Protein AF-A0A957FUR3-F1 (afdb_monomer)

Secondary structure (DSSP, 8-state):
--HHHHHHHHHHHHHHHHHHHHHHHHHHHHHHHHHHHHHHHHHHHHHHHHHHHHHHHHHS--HHHHS-TT-HHHHHHHHHHHHHHHHHHHHHHHHHHHHHHHHHHHHHHHHHHHHHHHHHHHHHHHHHHHHHHHHHHHHHHHHHHHHHHHHHHHHHHHHHHHHHHHHHHHHHHHHHHHHHHHHHHHHTTT----TTSSSHHHHHHHHHHHHHHHHHHHHHHHHHHHHHHHS-----TTSS--

Sequence (242 aa):
MSRLEFEAINLGLIQAQKEVRERDRLLDIMAGLDRRLGQLEARLVDEKARAKKAVREYRDPPLYSILSLGDSGGAAGRRDRALAARLAVEGTEAEIAGVRGQIAELESQLIDFANSDERVRELASAQLALIQAAGLEYGDELARLSAELSVAEAAVSEYGEALTWQGRALSQLHRLDEMVQALATICGPTLDLRPDDFRLRELDETLAATYDWMHQTHLTLRRCEREMADTPQQLPAGFADR

Solvent-accessible surface area (backbone atoms only — not comparable to full-atom values): 13388 Å² total; per-residue (Å²): 135,57,74,66,58,56,50,49,48,52,53,51,45,56,51,37,52,51,51,52,56,50,52,53,51,52,51,54,51,43,59,50,49,53,54,50,45,55,52,45,53,55,48,40,54,54,34,48,52,50,21,54,47,32,45,44,49,52,74,60,59,57,72,79,67,65,71,52,83,78,51,73,63,61,60,50,56,31,49,51,49,25,50,53,30,45,53,49,34,55,49,46,53,52,52,47,53,51,53,52,52,54,45,54,53,50,53,58,56,50,60,66,49,62,63,42,58,56,52,40,51,54,46,52,51,54,50,51,52,50,53,52,53,52,51,49,54,54,47,53,52,49,54,48,52,54,51,54,48,54,53,51,53,52,52,53,50,54,52,51,54,53,51,55,51,50,54,50,51,53,54,52,51,52,52,50,50,53,49,50,53,51,48,47,68,75,41,64,92,75,65,89,75,62,97,79,72,87,58,58,64,65,48,48,53,51,49,48,52,50,49,55,48,51,51,51,52,51,52,51,50,57,46,52,53,47,55,60,68,68,47,76,83,72,68,70,89,81,72,84,84,125

Structure (mmCIF, N/CA/C/O backbone):
data_AF-A0A957FUR3-F1
#
_entry.id   AF-A0A957FUR3-F1
#
loop_
_atom_site.group_PDB
_atom_site.id
_atom_site.type_symbol
_atom_site.label_atom_id
_atom_site.label_alt_id
_atom_site.label_comp_id
_atom_site.label_asym_id
_atom_site.label_entity_id
_atom_site.label_seq_id
_atom_site.pdbx_PDB_ins_code
_atom_site.Cartn_x
_atom_site.Cartn_y
_atom_site.Cartn_z
_atom_site.occupancy
_atom_site.B_iso_or_equiv
_atom_site.auth_seq_id
_atom_site.auth_comp_id
_atom_site.auth_asym_id
_atom_site.auth_atom_id
_atom_site.pdbx_PDB_model_num
ATOM 1 N N . MET A 1 1 ? -13.366 12.721 21.496 1.00 57.97 1 MET A N 1
ATOM 2 C CA . MET A 1 1 ? -13.281 13.033 20.054 1.00 57.97 1 MET A CA 1
ATOM 3 C C . MET A 1 1 ? -14.675 13.022 19.459 1.00 57.97 1 MET A C 1
ATOM 5 O O . MET A 1 1 ? -15.508 12.241 19.901 1.00 57.97 1 MET A O 1
ATOM 9 N N . SER A 1 2 ? -14.936 13.897 18.496 1.00 73.62 2 SER A N 1
ATOM 10 C CA . SER A 1 2 ? -16.205 13.986 17.776 1.00 73.62 2 SER A CA 1
ATOM 11 C C . SER A 1 2 ? -16.273 12.962 16.637 1.00 73.62 2 SER A C 1
ATOM 13 O O . SER A 1 2 ? -15.254 12.570 16.071 1.00 73.62 2 SER A O 1
ATOM 15 N N . ARG A 1 3 ? -17.488 12.559 16.243 1.00 76.25 3 ARG A N 1
ATOM 16 C CA . ARG A 1 3 ? -17.737 11.693 15.071 1.00 76.25 3 ARG A CA 1
ATOM 17 C C . ARG A 1 3 ? -17.039 12.198 13.795 1.00 76.25 3 ARG A C 1
ATOM 19 O O . ARG A 1 3 ? -16.578 11.397 12.989 1.00 76.25 3 ARG A O 1
ATOM 26 N N . LEU A 1 4 ? -16.905 13.518 13.662 1.00 76.94 4 LEU A N 1
ATOM 27 C CA . LEU A 1 4 ? -16.236 14.181 12.542 1.00 76.94 4 LEU A CA 1
ATOM 28 C C . LEU A 1 4 ? -14.728 13.889 12.488 1.00 76.94 4 LEU A C 1
ATOM 30 O O . LEU A 1 4 ? -14.177 13.733 11.403 1.00 76.94 4 LEU A O 1
ATOM 34 N N . GLU A 1 5 ? -14.059 13.766 13.637 1.00 73.06 5 GLU A N 1
ATOM 35 C CA . GLU A 1 5 ? -12.624 13.444 13.695 1.00 73.06 5 GLU A CA 1
ATOM 36 C C . GLU A 1 5 ? -12.364 11.998 13.244 1.00 73.06 5 GLU A C 1
ATOM 38 O O . GLU A 1 5 ? -11.422 11.735 12.496 1.00 73.06 5 GLU A O 1
ATOM 43 N N . PHE A 1 6 ? -13.246 11.064 13.612 1.00 73.88 6 PHE A N 1
ATOM 44 C CA . PHE A 1 6 ? -13.167 9.666 13.176 1.00 73.88 6 PHE A CA 1
ATOM 45 C C . PHE A 1 6 ? -13.416 9.505 11.667 1.00 73.88 6 PHE A C 1
ATOM 47 O O . PHE A 1 6 ? -12.713 8.754 10.984 1.00 73.88 6 PHE A O 1
ATOM 54 N N . GLU A 1 7 ? -14.404 10.221 11.127 1.00 78.94 7 GLU A N 1
ATOM 55 C CA . GLU A 1 7 ? -14.690 10.241 9.688 1.00 78.94 7 GLU A CA 1
ATOM 56 C C . GLU A 1 7 ? -13.525 10.858 8.894 1.00 78.94 7 GLU A C 1
ATOM 58 O O . GLU A 1 7 ? -13.134 10.312 7.860 1.00 78.94 7 GLU A O 1
ATOM 63 N N . ALA A 1 8 ? -12.896 11.920 9.410 1.00 78.38 8 ALA A N 1
ATOM 64 C CA . ALA A 1 8 ? -11.720 12.533 8.794 1.00 78.38 8 ALA A CA 1
ATOM 65 C C . ALA A 1 8 ? -10.513 11.579 8.736 1.00 78.38 8 ALA A C 1
ATOM 67 O O . ALA A 1 8 ? -9.867 11.473 7.691 1.00 78.38 8 ALA A O 1
ATOM 68 N N . ILE A 1 9 ? -10.235 10.836 9.816 1.00 77.00 9 ILE A N 1
ATOM 69 C CA . ILE A 1 9 ? -9.144 9.845 9.849 1.00 77.00 9 ILE A CA 1
ATOM 70 C C . ILE A 1 9 ? -9.411 8.705 8.857 1.00 77.00 9 ILE A C 1
ATOM 72 O O . ILE A 1 9 ? -8.514 8.324 8.106 1.00 77.00 9 ILE A O 1
ATOM 76 N N . ASN A 1 10 ? -10.648 8.198 8.789 1.00 75.75 10 ASN A N 1
ATOM 77 C CA . ASN A 1 10 ? -11.032 7.163 7.822 1.00 75.75 10 ASN A CA 1
ATOM 78 C C . ASN A 1 10 ? -10.848 7.617 6.371 1.00 75.75 10 ASN A C 1
ATOM 80 O O . ASN A 1 10 ? -10.280 6.888 5.557 1.00 75.75 10 ASN A O 1
ATOM 84 N N . LEU A 1 11 ? -11.317 8.822 6.043 1.00 82.62 11 LEU A N 1
ATOM 85 C CA . LEU A 1 11 ? -11.150 9.392 4.707 1.00 82.62 11 LEU A CA 1
ATOM 86 C C . LEU A 1 11 ? -9.669 9.583 4.364 1.00 82.62 11 LEU A C 1
ATOM 88 O O . LEU A 1 11 ? -9.253 9.244 3.255 1.00 82.62 11 LEU A O 1
ATOM 92 N N . GLY A 1 12 ? -8.867 10.049 5.327 1.00 77.81 12 GLY A N 1
ATOM 93 C CA . GLY A 1 12 ? -7.416 10.147 5.193 1.00 77.81 12 GLY A CA 1
ATOM 94 C C . GLY A 1 12 ? -6.765 8.797 4.887 1.00 77.81 12 GLY A C 1
ATOM 95 O O . GLY A 1 12 ? -5.958 8.704 3.965 1.00 77.81 12 GLY A O 1
ATOM 96 N N . LEU A 1 13 ? -7.158 7.737 5.600 1.00 76.38 13 LEU A N 1
ATOM 97 C CA . LEU A 1 13 ? -6.616 6.390 5.409 1.00 76.38 13 LEU A CA 1
ATOM 98 C C . LEU A 1 13 ? -6.968 5.821 4.026 1.00 76.38 13 LEU A C 1
ATOM 100 O O . LEU A 1 13 ? -6.112 5.252 3.350 1.00 76.38 13 LEU A O 1
ATOM 104 N N . ILE A 1 14 ? -8.212 6.009 3.573 1.00 77.56 14 ILE A N 1
ATOM 105 C CA . ILE A 1 14 ? -8.663 5.577 2.240 1.00 77.56 14 ILE A CA 1
ATOM 106 C C . ILE A 1 14 ? -7.872 6.293 1.143 1.00 77.56 14 ILE A C 1
ATOM 108 O O . ILE A 1 14 ? -7.472 5.669 0.158 1.00 77.56 14 ILE A O 1
ATOM 112 N N . GLN A 1 15 ? -7.656 7.600 1.294 1.00 79.12 15 GLN A N 1
ATOM 113 C CA . GLN A 1 15 ? -6.898 8.385 0.327 1.00 79.12 15 GLN A CA 1
ATOM 114 C C . GLN A 1 15 ? -5.434 7.937 0.279 1.00 79.12 15 GLN A C 1
ATOM 116 O O . GLN A 1 15 ? -4.910 7.661 -0.799 1.00 79.12 15 GLN A O 1
ATOM 121 N N . ALA A 1 16 ? -4.813 7.757 1.440 1.00 74.12 16 ALA A N 1
ATOM 122 C CA . ALA A 1 16 ? -3.430 7.320 1.536 1.00 74.12 16 ALA A CA 1
ATOM 123 C C . ALA A 1 16 ? -3.233 5.885 0.991 1.00 74.12 16 ALA A C 1
ATOM 125 O O . ALA A 1 16 ? -2.252 5.598 0.312 1.00 74.12 16 ALA A O 1
ATOM 126 N N . GLN A 1 17 ? -4.215 4.989 1.159 1.00 75.25 17 GLN A N 1
ATOM 127 C CA . GLN A 1 17 ? -4.202 3.665 0.519 1.00 75.25 17 GLN A CA 1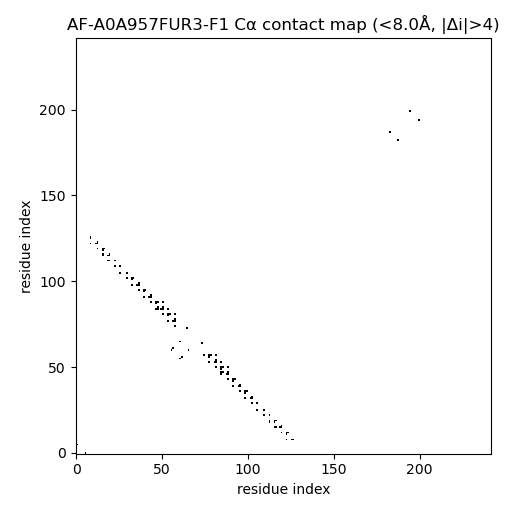
ATOM 128 C C . GLN A 1 17 ? -4.268 3.724 -1.012 1.00 75.25 17 GLN A C 1
ATOM 130 O O . GLN A 1 17 ? -3.677 2.878 -1.686 1.00 75.25 17 GLN A O 1
ATOM 135 N N . LYS A 1 18 ? -5.004 4.685 -1.586 1.00 82.38 18 LYS A N 1
ATOM 136 C CA . LYS A 1 18 ? -5.019 4.882 -3.044 1.00 82.38 18 LYS A CA 1
ATOM 137 C C . LYS A 1 18 ? -3.654 5.347 -3.543 1.00 82.38 18 LYS A C 1
ATOM 139 O O . LYS A 1 18 ? -3.203 4.840 -4.563 1.00 82.38 18 LYS A O 1
ATOM 144 N N . GLU A 1 19 ? -3.010 6.252 -2.811 1.00 80.31 19 GLU A N 1
ATOM 145 C CA . GLU A 1 19 ? -1.666 6.753 -3.123 1.00 80.31 19 GLU A CA 1
ATOM 146 C C . GLU A 1 19 ? -0.629 5.617 -3.118 1.00 80.31 19 GLU A C 1
ATOM 148 O O . GLU A 1 19 ? 0.111 5.475 -4.087 1.00 80.31 19 GLU A O 1
ATOM 153 N N . VAL A 1 20 ? -0.655 4.723 -2.120 1.00 78.56 20 VAL A N 1
ATOM 154 C CA . VAL A 1 20 ? 0.225 3.535 -2.081 1.00 78.56 20 VAL A CA 1
ATOM 155 C C . VAL A 1 20 ? 0.006 2.616 -3.288 1.00 78.56 20 VAL A C 1
ATOM 157 O O . VAL A 1 20 ? 0.965 2.184 -3.922 1.00 78.56 20 VAL A O 1
ATOM 160 N N . ARG A 1 21 ? -1.252 2.342 -3.659 1.00 82.69 21 ARG A N 1
ATOM 161 C CA . ARG A 1 21 ? -1.554 1.505 -4.837 1.00 82.69 21 ARG A CA 1
ATOM 162 C C . ARG A 1 21 ? -1.057 2.127 -6.135 1.00 82.69 21 ARG A C 1
ATOM 164 O O . ARG A 1 21 ? -0.668 1.397 -7.042 1.00 82.69 21 ARG A O 1
ATOM 171 N N . GLU A 1 22 ? -1.123 3.448 -6.245 1.00 86.12 22 GLU A N 1
ATOM 172 C CA . GLU A 1 22 ? -0.618 4.147 -7.420 1.00 86.12 22 GLU A CA 1
ATOM 173 C C . GLU A 1 22 ? 0.911 4.119 -7.461 1.00 86.12 22 GLU A C 1
ATOM 175 O O . GLU A 1 22 ? 1.479 3.800 -8.501 1.00 86.12 22 GLU A O 1
ATOM 180 N N . ARG A 1 23 ? 1.578 4.311 -6.318 1.00 83.50 23 ARG A N 1
ATOM 181 C CA . ARG A 1 23 ? 3.030 4.136 -6.196 1.00 83.50 23 ARG A CA 1
ATOM 182 C C . ARG A 1 23 ? 3.484 2.759 -6.676 1.00 83.50 23 ARG A C 1
ATOM 184 O O . ARG A 1 23 ? 4.416 2.664 -7.471 1.00 83.50 23 ARG A O 1
ATOM 191 N N . ASP A 1 24 ? 2.823 1.698 -6.221 1.00 83.00 24 ASP A N 1
ATOM 192 C CA . ASP A 1 24 ? 3.183 0.328 -6.598 1.00 83.00 24 ASP A CA 1
ATOM 193 C C . ASP A 1 24 ? 3.007 0.090 -8.108 1.00 83.00 24 ASP A C 1
ATOM 195 O O . ASP A 1 24 ? 3.860 -0.527 -8.744 1.00 83.00 24 ASP A O 1
ATOM 199 N N . ARG A 1 25 ? 1.967 0.669 -8.725 1.00 89.88 25 ARG A N 1
ATOM 200 C CA . ARG A 1 25 ? 1.802 0.643 -10.190 1.00 89.88 25 ARG A CA 1
ATOM 201 C C . ARG A 1 25 ? 2.933 1.363 -10.919 1.00 89.88 25 ARG A C 1
ATOM 203 O O . ARG A 1 25 ? 3.399 0.869 -11.944 1.00 89.88 25 ARG A O 1
ATOM 210 N N . LEU A 1 26 ? 3.368 2.522 -10.424 1.00 87.25 26 LEU A N 1
ATOM 211 C CA . LEU A 1 26 ? 4.475 3.273 -11.024 1.00 87.25 26 LEU A CA 1
ATOM 212 C C . LEU A 1 26 ? 5.797 2.498 -10.915 1.00 87.25 26 LEU A C 1
ATOM 214 O O . LEU A 1 26 ? 6.550 2.446 -11.888 1.00 87.25 26 LEU A O 1
ATOM 218 N N . LEU A 1 27 ? 6.041 1.825 -9.785 1.00 85.12 27 LEU A N 1
ATOM 219 C CA . LEU A 1 27 ? 7.192 0.932 -9.601 1.00 85.12 27 LEU A CA 1
ATOM 220 C C . LEU A 1 27 ? 7.177 -0.245 -10.590 1.00 85.12 27 LEU A C 1
ATOM 222 O O . LEU A 1 27 ? 8.212 -0.566 -11.176 1.00 85.12 27 LEU A O 1
ATOM 226 N N . ASP A 1 28 ? 6.013 -0.850 -10.838 1.00 89.75 28 ASP A N 1
ATOM 227 C CA . ASP A 1 28 ? 5.868 -1.916 -11.837 1.00 89.75 28 ASP A CA 1
ATOM 228 C C . ASP A 1 28 ? 6.177 -1.421 -13.260 1.00 89.75 28 ASP A C 1
ATOM 230 O O . ASP A 1 28 ? 6.846 -2.113 -14.041 1.00 89.75 28 ASP A O 1
ATOM 234 N N . ILE A 1 29 ? 5.719 -0.211 -13.603 1.00 91.44 29 ILE A N 1
ATOM 235 C CA . ILE A 1 29 ? 6.020 0.430 -14.890 1.00 91.44 29 ILE A CA 1
ATOM 236 C C . ILE A 1 29 ? 7.525 0.688 -15.009 1.00 91.44 29 ILE A C 1
ATOM 238 O O . ILE A 1 29 ? 8.111 0.328 -16.033 1.00 91.44 29 ILE A O 1
ATOM 242 N N . MET A 1 30 ? 8.165 1.239 -13.972 1.00 90.50 30 MET A N 1
ATOM 243 C CA . MET A 1 30 ? 9.617 1.450 -13.941 1.00 90.50 30 MET A CA 1
ATOM 244 C C . MET A 1 30 ? 10.387 0.148 -14.146 1.00 90.50 30 MET A C 1
ATOM 246 O O . MET A 1 30 ? 11.224 0.072 -15.040 1.00 90.50 30 MET A O 1
ATOM 250 N N . ALA A 1 31 ? 10.032 -0.921 -13.431 1.00 85.94 31 ALA A N 1
ATOM 251 C CA . ALA A 1 31 ? 10.659 -2.230 -13.611 1.00 85.94 31 ALA A CA 1
ATOM 252 C C . ALA A 1 31 ? 10.455 -2.798 -15.033 1.00 85.94 31 ALA A C 1
ATOM 254 O O . ALA A 1 31 ? 11.256 -3.595 -15.538 1.00 85.94 31 ALA A O 1
ATOM 255 N N . GLY A 1 32 ? 9.358 -2.434 -15.702 1.00 93.56 32 GLY A N 1
ATOM 256 C CA . GLY A 1 32 ? 9.140 -2.706 -17.123 1.00 93.56 32 GLY A CA 1
ATOM 257 C C . GLY A 1 32 ? 10.078 -1.907 -18.032 1.00 93.56 32 GLY A C 1
ATOM 258 O O . GLY A 1 32 ? 10.668 -2.475 -18.957 1.00 93.56 32 GLY A O 1
ATOM 259 N N . LEU A 1 33 ? 10.244 -0.612 -17.758 1.00 92.06 33 LEU A N 1
ATOM 260 C CA . LEU A 1 33 ? 11.139 0.275 -18.500 1.00 92.06 33 LEU A CA 1
ATOM 261 C C . LEU A 1 33 ? 12.609 -0.103 -18.322 1.00 92.06 33 LEU A C 1
ATOM 263 O O . LEU A 1 33 ? 13.316 -0.140 -19.322 1.00 92.06 33 LEU A O 1
ATOM 267 N N . ASP A 1 34 ? 13.049 -0.494 -17.127 1.00 89.50 34 ASP A N 1
ATOM 268 C CA . ASP A 1 34 ? 14.417 -0.970 -16.877 1.00 89.50 34 ASP A CA 1
ATOM 269 C C . ASP A 1 34 ? 14.735 -2.235 -17.676 1.00 89.50 34 ASP A C 1
ATOM 271 O O . ASP A 1 34 ? 15.789 -2.358 -18.305 1.00 89.50 34 ASP A O 1
ATOM 275 N N . ARG A 1 35 ? 13.785 -3.178 -17.735 1.00 93.25 35 ARG A N 1
ATOM 276 C CA . ARG A 1 35 ? 13.920 -4.370 -18.585 1.00 93.25 35 ARG A CA 1
ATOM 277 C C . ARG A 1 35 ? 14.020 -3.996 -20.059 1.00 93.25 35 ARG A C 1
ATOM 279 O O . ARG A 1 35 ? 14.845 -4.562 -20.777 1.00 93.25 35 ARG A O 1
ATOM 286 N N . ARG A 1 36 ? 13.197 -3.049 -20.519 1.00 93.75 36 ARG A N 1
ATOM 287 C CA . ARG A 1 36 ? 13.250 -2.547 -21.897 1.00 93.75 36 ARG A CA 1
ATOM 288 C C . ARG A 1 36 ? 14.571 -1.829 -22.177 1.00 93.75 36 ARG A C 1
ATOM 290 O O . ARG A 1 36 ? 15.150 -2.050 -23.236 1.00 93.75 36 ARG A O 1
ATOM 297 N N . LEU A 1 37 ? 15.064 -1.027 -21.238 1.00 93.81 37 LEU A N 1
ATOM 298 C CA . LEU A 1 37 ? 16.348 -0.340 -21.320 1.00 93.81 37 LEU A CA 1
ATOM 299 C C . LEU A 1 37 ? 17.479 -1.357 -21.492 1.00 93.81 37 LEU A C 1
ATOM 301 O O . LEU A 1 37 ? 18.232 -1.258 -22.454 1.00 93.81 37 LEU A O 1
ATOM 305 N N . GLY A 1 38 ? 17.528 -2.394 -20.651 1.00 92.00 38 GLY A N 1
ATOM 306 C CA . GLY A 1 38 ? 18.529 -3.458 -20.766 1.00 92.00 38 GLY A CA 1
ATOM 307 C C . GLY A 1 38 ? 18.472 -4.201 -22.108 1.00 92.00 38 GLY A C 1
ATOM 308 O O . GLY A 1 38 ? 19.508 -4.513 -22.697 1.00 92.00 38 GLY A O 1
ATOM 309 N N . GLN A 1 39 ? 17.272 -4.438 -22.651 1.00 95.12 39 GLN A N 1
ATOM 310 C CA . GLN A 1 39 ? 17.110 -5.020 -23.991 1.00 95.12 39 GLN A CA 1
ATOM 311 C C . GLN A 1 39 ? 17.621 -4.092 -25.100 1.00 95.12 39 GLN A C 1
ATOM 313 O O . GLN A 1 39 ? 18.254 -4.561 -26.048 1.00 95.12 39 GLN A O 1
ATOM 318 N N . LEU A 1 40 ? 17.345 -2.790 -25.003 1.00 93.62 40 LEU A N 1
ATOM 319 C CA . LEU A 1 40 ? 17.816 -1.798 -25.967 1.00 93.62 40 LEU A CA 1
ATOM 320 C C . LEU A 1 40 ? 19.333 -1.620 -25.897 1.00 93.62 40 LEU A C 1
ATOM 322 O O . LEU A 1 40 ? 19.977 -1.547 -26.937 1.00 93.62 40 LEU A O 1
ATOM 326 N N . GLU A 1 41 ? 19.923 -1.624 -24.704 1.00 93.12 41 GLU A N 1
ATOM 327 C CA . GLU A 1 41 ? 21.374 -1.554 -24.525 1.00 93.12 41 GLU A CA 1
ATOM 328 C C . GLU A 1 41 ? 22.074 -2.786 -25.116 1.00 93.12 41 GLU A C 1
ATOM 330 O O . GLU A 1 41 ? 23.077 -2.645 -25.819 1.00 93.12 41 GLU A O 1
ATOM 335 N N . ALA A 1 42 ? 21.511 -3.985 -24.935 1.00 93.62 42 ALA A N 1
ATOM 336 C CA . ALA A 1 42 ? 22.010 -5.194 -25.591 1.00 93.62 42 ALA A CA 1
ATOM 337 C C . ALA A 1 42 ? 21.909 -5.101 -27.126 1.00 93.62 42 ALA A C 1
ATOM 339 O O . ALA A 1 42 ? 22.873 -5.396 -27.836 1.00 93.62 42 ALA A O 1
ATOM 340 N N . ARG A 1 43 ? 20.770 -4.623 -27.650 1.00 93.75 43 ARG A N 1
ATOM 341 C CA . ARG A 1 43 ? 20.588 -4.378 -29.092 1.00 93.75 43 ARG A CA 1
ATOM 342 C C . ARG A 1 43 ? 21.587 -3.361 -29.633 1.00 93.75 43 ARG A C 1
ATOM 344 O O . ARG A 1 43 ? 22.159 -3.590 -30.695 1.00 93.75 43 ARG A O 1
ATOM 351 N N . LEU A 1 44 ? 21.841 -2.282 -28.899 1.00 94.12 44 LEU A N 1
ATOM 352 C CA . LEU A 1 44 ? 22.797 -1.249 -29.283 1.00 94.12 44 LEU A CA 1
ATOM 353 C C . LEU A 1 44 ? 24.214 -1.821 -29.420 1.00 94.12 44 LEU A C 1
ATOM 355 O O . LEU A 1 44 ? 24.945 -1.451 -30.340 1.00 94.12 44 LEU A O 1
ATOM 359 N N . VAL A 1 45 ? 24.616 -2.736 -28.533 1.00 94.75 45 VAL A N 1
ATOM 360 C CA . VAL A 1 45 ? 25.912 -3.429 -28.631 1.00 94.75 45 VAL A CA 1
ATOM 361 C C . VAL A 1 45 ? 25.999 -4.243 -29.925 1.00 94.75 45 VAL A C 1
ATOM 363 O O . VAL A 1 45 ? 26.987 -4.124 -30.660 1.00 94.75 45 VAL A O 1
ATOM 366 N N . ASP A 1 46 ? 24.957 -5.011 -30.245 1.00 93.12 46 ASP A N 1
ATOM 367 C CA . ASP A 1 46 ? 24.890 -5.801 -31.478 1.00 93.12 46 ASP A CA 1
ATOM 368 C C . ASP A 1 46 ? 24.894 -4.918 -32.733 1.00 93.12 46 ASP A C 1
ATOM 370 O O . ASP A 1 46 ? 25.601 -5.198 -33.706 1.00 93.12 46 ASP A O 1
ATOM 374 N N . GLU A 1 47 ? 24.138 -3.822 -32.723 1.00 90.44 47 GLU A N 1
ATOM 375 C CA . GLU A 1 47 ? 24.085 -2.864 -33.825 1.00 90.44 47 GLU A CA 1
ATOM 376 C C . GLU A 1 47 ? 25.415 -2.141 -34.019 1.00 90.44 47 GLU A C 1
ATOM 378 O O . GLU A 1 47 ? 25.889 -2.040 -35.151 1.00 90.44 47 GLU A O 1
ATOM 383 N N . LYS A 1 48 ? 26.096 -1.742 -32.938 1.00 90.81 48 LYS A N 1
ATOM 384 C CA . LYS A 1 48 ? 27.457 -1.188 -33.002 1.00 90.81 48 LYS A CA 1
ATOM 385 C C . LYS A 1 48 ? 28.445 -2.195 -33.583 1.00 90.81 48 LYS A C 1
ATOM 387 O O . LYS A 1 48 ? 29.298 -1.818 -34.392 1.00 90.81 48 LYS A O 1
ATOM 392 N N . ALA A 1 49 ? 28.326 -3.478 -33.237 1.00 91.50 49 ALA A N 1
ATOM 393 C CA . ALA A 1 49 ? 29.152 -4.533 -33.819 1.00 91.50 49 ALA A CA 1
ATOM 394 C C . ALA A 1 49 ? 28.885 -4.706 -35.327 1.00 91.50 49 ALA A C 1
ATOM 396 O O . ALA A 1 49 ? 29.833 -4.770 -36.120 1.00 91.50 49 ALA A O 1
ATOM 397 N N . ARG A 1 50 ? 27.610 -4.710 -35.745 1.00 87.69 50 ARG A N 1
ATOM 398 C CA . ARG A 1 50 ? 27.200 -4.772 -37.162 1.00 87.69 50 ARG A CA 1
ATOM 399 C C . ARG A 1 50 ? 27.660 -3.546 -37.943 1.00 87.69 50 ARG A C 1
ATOM 401 O O . ARG A 1 50 ? 28.233 -3.703 -39.019 1.00 87.69 50 ARG A O 1
ATOM 408 N N . ALA A 1 51 ? 27.492 -2.347 -37.392 1.00 87.25 51 ALA A N 1
ATOM 409 C CA . ALA A 1 51 ? 27.946 -1.099 -37.991 1.00 87.25 51 ALA A CA 1
ATOM 410 C C . ALA A 1 51 ? 29.469 -1.082 -38.149 1.00 87.25 51 ALA A C 1
ATOM 412 O O . ALA A 1 51 ? 29.978 -0.774 -39.225 1.00 87.25 51 ALA A O 1
ATOM 413 N N . LYS A 1 52 ? 30.218 -1.507 -37.124 1.00 90.38 52 LYS A N 1
ATOM 414 C CA . LYS A 1 52 ? 31.680 -1.637 -37.195 1.00 90.38 52 LYS A CA 1
ATOM 415 C C . LYS A 1 52 ? 32.114 -2.623 -38.280 1.00 90.38 52 LYS A C 1
ATOM 417 O O . LYS A 1 52 ? 33.079 -2.349 -38.993 1.00 90.38 52 LYS A O 1
ATOM 422 N N . LYS A 1 53 ? 31.409 -3.748 -38.428 1.00 88.62 53 LYS A N 1
ATOM 423 C CA . LYS A 1 53 ? 31.653 -4.726 -39.498 1.00 88.62 53 LYS A CA 1
ATOM 424 C C . LYS A 1 53 ? 31.352 -4.135 -40.881 1.00 88.62 53 LYS A C 1
ATOM 426 O O . LYS A 1 53 ? 32.220 -4.187 -41.745 1.00 88.62 53 LYS A O 1
ATOM 431 N N . ALA A 1 54 ? 30.193 -3.505 -41.066 1.00 83.12 54 ALA A N 1
ATOM 432 C CA . ALA A 1 54 ? 29.795 -2.885 -42.332 1.00 83.12 54 ALA A CA 1
ATOM 433 C C . ALA A 1 54 ? 30.752 -1.758 -42.761 1.00 83.12 54 ALA A C 1
ATOM 435 O O . ALA A 1 54 ? 31.126 -1.662 -43.927 1.00 83.12 54 ALA A O 1
ATOM 436 N N . VAL A 1 55 ? 31.215 -0.940 -41.810 1.00 84.44 55 VAL A N 1
ATOM 437 C CA . VAL A 1 55 ? 32.213 0.112 -42.060 1.00 84.44 55 VAL A CA 1
ATOM 438 C C . VAL A 1 55 ? 33.569 -0.481 -42.453 1.00 84.44 55 VAL A C 1
ATOM 440 O O . VAL A 1 55 ? 34.224 0.054 -43.345 1.00 84.44 55 VAL A O 1
ATOM 443 N N . ARG A 1 56 ? 33.995 -1.589 -41.829 1.00 83.81 56 ARG A N 1
ATOM 444 C CA . ARG A 1 56 ? 35.224 -2.302 -42.217 1.00 83.81 56 ARG A CA 1
ATOM 445 C C . ARG A 1 56 ? 35.125 -2.884 -43.624 1.00 83.81 56 ARG A C 1
ATOM 447 O O . ARG A 1 56 ? 36.029 -2.663 -44.412 1.00 83.81 56 ARG A O 1
ATOM 454 N N . GLU A 1 57 ? 34.023 -3.554 -43.954 1.00 80.06 57 GLU A N 1
ATOM 455 C CA . GLU A 1 57 ? 33.787 -4.114 -45.295 1.00 80.06 57 GLU A CA 1
ATOM 456 C C . GLU A 1 57 ? 33.708 -3.033 -46.384 1.00 80.06 57 GLU A C 1
ATOM 458 O O . GLU A 1 57 ? 34.073 -3.280 -47.532 1.00 80.06 57 GLU A O 1
ATOM 463 N N . TYR A 1 58 ? 33.232 -1.833 -46.039 1.00 77.56 58 TYR A N 1
ATOM 464 C CA . TYR A 1 58 ? 33.264 -0.677 -46.932 1.00 77.56 58 TYR A CA 1
ATOM 465 C C . TYR A 1 58 ? 34.686 -0.129 -47.131 1.00 77.56 58 TYR A C 1
ATOM 467 O O . TYR A 1 58 ? 35.053 0.189 -48.260 1.00 77.56 58 TYR A O 1
ATOM 475 N N . ARG A 1 59 ? 35.473 -0.017 -46.049 1.00 76.19 59 ARG A N 1
ATOM 476 C CA . ARG A 1 59 ? 36.832 0.549 -46.065 1.00 76.19 59 ARG A CA 1
ATOM 477 C C . ARG A 1 59 ? 37.855 -0.382 -46.720 1.00 76.19 59 ARG A C 1
ATOM 479 O O . ARG A 1 59 ? 38.630 0.085 -47.545 1.00 76.19 59 ARG A O 1
ATOM 486 N N . ASP A 1 60 ? 37.810 -1.667 -46.378 1.00 76.50 60 ASP A N 1
ATOM 487 C CA . ASP A 1 60 ? 38.729 -2.709 -46.843 1.00 76.50 60 ASP A CA 1
ATOM 488 C C . ASP A 1 60 ? 37.914 -3.852 -47.480 1.00 76.50 60 ASP A C 1
ATOM 490 O O . ASP A 1 60 ? 37.661 -4.883 -46.846 1.00 76.50 60 ASP A O 1
ATOM 494 N N . PRO A 1 61 ? 37.416 -3.668 -48.718 1.00 71.06 61 PRO A N 1
ATOM 495 C CA . PRO A 1 61 ? 36.583 -4.668 -49.368 1.00 71.06 61 PRO A CA 1
ATOM 496 C C . PRO A 1 61 ? 37.395 -5.940 -49.658 1.00 71.06 61 PRO A C 1
ATOM 498 O O . PRO A 1 61 ? 38.560 -5.854 -50.049 1.00 71.06 61 PRO A O 1
ATOM 501 N N . PRO A 1 62 ? 36.802 -7.138 -49.520 1.00 66.75 62 PRO A N 1
ATOM 502 C CA . PRO A 1 62 ? 37.518 -8.370 -49.808 1.00 66.75 62 PRO A CA 1
ATOM 503 C C . PRO A 1 62 ? 37.997 -8.423 -51.267 1.00 66.75 62 PRO A C 1
ATOM 505 O O . PRO A 1 62 ? 37.329 -7.920 -52.174 1.00 66.75 62 PRO A O 1
ATOM 508 N N . LEU A 1 63 ? 39.139 -9.079 -51.502 1.00 60.69 63 LEU A N 1
ATOM 509 C CA . LEU A 1 63 ? 39.830 -9.111 -52.802 1.00 60.69 63 LEU A CA 1
ATOM 510 C C . LEU A 1 63 ? 38.931 -9.589 -53.960 1.00 60.69 63 LEU A C 1
ATOM 512 O O . LEU A 1 63 ? 39.021 -9.066 -55.068 1.00 60.69 63 LEU A O 1
ATOM 516 N N . TYR A 1 64 ? 37.994 -10.505 -53.694 1.00 57.31 64 TYR A N 1
ATOM 517 C CA . TYR A 1 64 ? 37.020 -11.003 -54.679 1.00 57.31 64 TYR A CA 1
ATOM 518 C C . TYR A 1 64 ? 36.021 -9.932 -55.160 1.00 57.31 64 TYR A C 1
ATOM 520 O O . TYR A 1 64 ? 35.518 -10.021 -56.273 1.00 57.31 64 TYR A O 1
ATOM 528 N N . SER A 1 65 ? 35.767 -8.887 -54.366 1.00 53.25 65 SER A N 1
ATOM 529 C CA . SER A 1 65 ? 34.897 -7.756 -54.738 1.00 53.25 65 SER A CA 1
ATOM 530 C C . SER A 1 65 ? 35.611 -6.626 -55.485 1.00 53.25 65 SER A C 1
ATOM 532 O O . SER A 1 65 ? 34.936 -5.759 -56.033 1.00 53.25 65 SER A O 1
ATOM 534 N N . ILE A 1 66 ? 36.947 -6.617 -55.498 1.00 55.19 66 ILE A N 1
ATOM 535 C CA . ILE A 1 66 ? 37.765 -5.631 -56.226 1.00 55.19 66 ILE A CA 1
ATOM 536 C C . ILE A 1 66 ? 37.998 -6.098 -57.673 1.00 55.19 66 ILE A C 1
ATOM 538 O O . ILE A 1 66 ? 38.083 -5.280 -58.583 1.00 55.19 66 ILE A O 1
ATOM 542 N N . LEU A 1 67 ? 38.042 -7.417 -57.897 1.00 54.00 67 LEU A N 1
ATOM 543 C CA . LEU A 1 67 ? 38.241 -8.025 -59.219 1.00 54.00 67 LEU A CA 1
ATOM 544 C C . LEU A 1 67 ? 36.986 -7.996 -60.113 1.00 54.00 67 LEU A C 1
ATOM 546 O O . LEU A 1 67 ? 37.103 -8.177 -61.323 1.00 54.00 67 LEU A O 1
ATOM 550 N N . SER A 1 68 ? 35.802 -7.712 -59.554 1.00 54.22 68 SER A N 1
ATOM 551 C CA . SER A 1 68 ? 34.596 -7.394 -60.335 1.00 54.22 68 SER A CA 1
ATOM 552 C C . SER A 1 68 ? 34.649 -5.931 -60.799 1.00 54.22 68 SER A C 1
ATOM 554 O O . SER A 1 68 ? 33.965 -5.055 -60.275 1.00 54.22 68 SER A O 1
ATOM 556 N N . LEU A 1 69 ? 35.520 -5.654 -61.772 1.00 44.00 69 LEU A N 1
ATOM 557 C CA . LEU A 1 69 ? 35.805 -4.332 -62.358 1.00 44.00 69 LEU A CA 1
ATOM 558 C C . LEU A 1 69 ? 34.627 -3.696 -63.138 1.00 44.00 69 LEU A C 1
ATOM 560 O O . LEU A 1 69 ? 34.822 -2.686 -63.810 1.00 44.00 69 LEU A O 1
ATOM 564 N N . GLY A 1 70 ? 33.413 -4.256 -63.056 1.00 48.34 70 GLY A N 1
ATOM 565 C CA . GLY A 1 70 ? 32.225 -3.790 -63.784 1.00 48.34 70 GLY A CA 1
ATOM 566 C C . GLY A 1 70 ? 31.045 -3.308 -62.929 1.00 48.34 70 GLY A C 1
ATOM 567 O O . GLY A 1 70 ? 30.186 -2.611 -63.459 1.00 48.34 70 GLY A O 1
ATOM 568 N N . ASP A 1 71 ? 30.988 -3.611 -61.626 1.00 47.84 71 ASP A N 1
ATOM 569 C CA . ASP A 1 71 ? 29.793 -3.334 -60.811 1.00 47.84 71 ASP A CA 1
ATOM 570 C C . ASP A 1 71 ? 29.985 -2.144 -59.859 1.00 47.84 71 ASP A C 1
ATOM 572 O O . ASP A 1 71 ? 30.310 -2.281 -58.675 1.00 47.84 71 ASP A O 1
ATOM 576 N N . SER A 1 72 ? 29.672 -0.945 -60.352 1.00 51.06 72 SER A N 1
ATOM 577 C CA . SER A 1 72 ? 29.422 0.254 -59.532 1.00 51.06 72 SER A CA 1
ATOM 578 C C . SER A 1 72 ? 28.352 0.022 -58.444 1.00 51.06 72 SER A C 1
ATOM 580 O O . SER A 1 72 ? 28.372 0.684 -57.402 1.00 51.06 72 SER A O 1
ATOM 582 N N . GLY A 1 73 ? 27.486 -0.985 -58.616 1.00 55.41 73 GLY A N 1
ATOM 583 C CA . GLY A 1 73 ? 26.520 -1.441 -57.612 1.00 55.41 73 GLY A CA 1
ATOM 584 C C . GLY A 1 73 ? 27.147 -2.058 -56.353 1.00 55.41 73 GLY A C 1
ATOM 585 O O . GLY A 1 73 ? 26.573 -1.958 -55.269 1.00 55.41 73 GLY A O 1
ATOM 586 N N . GLY A 1 74 ? 28.354 -2.632 -56.437 1.00 64.50 74 GLY A N 1
ATOM 587 C CA . GLY A 1 74 ? 29.011 -3.279 -55.295 1.00 64.50 74 GLY A CA 1
ATOM 588 C C . GLY A 1 74 ? 29.543 -2.291 -54.251 1.00 64.50 74 GLY A C 1
ATOM 589 O O . GLY A 1 74 ? 29.421 -2.528 -53.048 1.00 64.50 74 GLY A O 1
ATOM 590 N N . ALA A 1 75 ? 30.118 -1.169 -54.693 1.00 66.50 75 ALA A N 1
ATOM 591 C CA . ALA A 1 75 ? 30.611 -0.111 -53.808 1.00 66.50 75 ALA A CA 1
ATOM 592 C C . ALA A 1 75 ? 29.465 0.737 -53.233 1.00 66.50 75 ALA A C 1
ATOM 594 O O . ALA A 1 75 ? 29.460 1.008 -52.029 1.00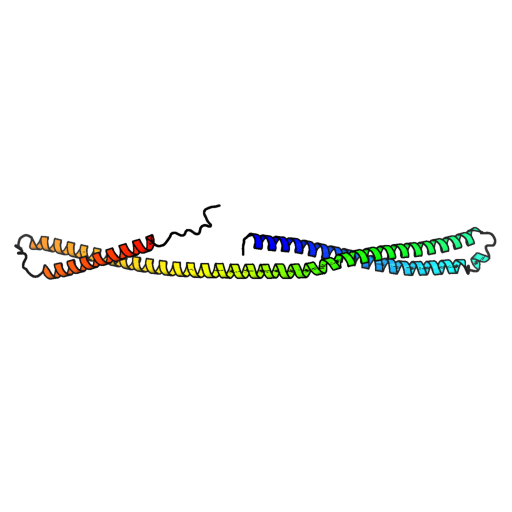 66.50 75 ALA A O 1
ATOM 595 N N . ALA A 1 76 ? 28.47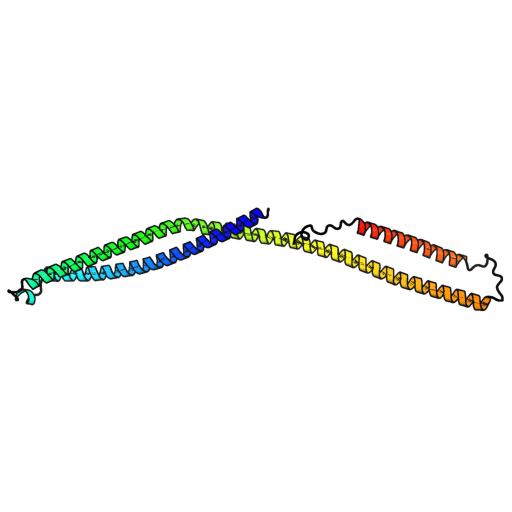1 1.081 -54.060 1.00 71.81 76 ALA A N 1
ATOM 596 C CA . ALA A 1 76 ? 27.256 1.765 -53.618 1.00 71.81 76 ALA A CA 1
ATOM 597 C C . ALA A 1 76 ? 26.496 0.928 -52.574 1.00 71.81 76 ALA A C 1
ATOM 599 O O . ALA A 1 76 ? 26.274 1.391 -51.460 1.00 71.81 76 ALA A O 1
ATOM 600 N N . GLY A 1 77 ? 26.265 -0.362 -52.840 1.00 76.44 77 GLY A N 1
ATOM 601 C CA . GLY A 1 77 ? 25.589 -1.254 -51.894 1.00 76.44 77 GLY A CA 1
ATOM 602 C C . GLY A 1 77 ? 26.362 -1.526 -50.593 1.00 76.44 77 GLY A C 1
ATOM 603 O O . GLY A 1 77 ? 25.761 -1.908 -49.589 1.00 76.44 77 GLY A O 1
ATOM 604 N N . ARG A 1 78 ? 27.694 -1.349 -50.559 1.00 78.25 78 ARG A N 1
ATOM 605 C CA . ARG A 1 78 ? 28.477 -1.378 -49.302 1.00 78.25 78 ARG A CA 1
ATOM 606 C C . ARG A 1 78 ? 28.348 -0.067 -48.525 1.00 78.25 78 ARG A C 1
ATOM 608 O O . ARG A 1 78 ? 28.224 -0.107 -47.303 1.00 78.25 78 ARG A O 1
ATOM 615 N N . ARG A 1 79 ? 28.337 1.074 -49.222 1.00 78.44 79 ARG A N 1
ATOM 616 C CA . ARG A 1 79 ? 28.103 2.398 -48.628 1.00 78.44 79 ARG A CA 1
ATOM 617 C C . ARG A 1 79 ? 26.715 2.483 -47.999 1.00 78.44 79 ARG A C 1
ATOM 619 O O . ARG A 1 79 ? 26.606 2.889 -46.846 1.00 78.44 79 ARG A O 1
ATOM 626 N N . ASP A 1 80 ? 25.690 2.031 -48.714 1.00 82.25 80 ASP A N 1
ATOM 627 C CA . ASP A 1 80 ? 24.304 2.059 -48.241 1.00 82.25 80 ASP A CA 1
ATOM 628 C C . ASP A 1 80 ? 24.115 1.154 -47.021 1.00 82.25 80 ASP A C 1
ATOM 630 O O . ASP A 1 80 ? 23.486 1.556 -46.045 1.00 82.25 80 ASP A O 1
ATOM 634 N N . ARG A 1 81 ? 24.756 -0.024 -47.000 1.00 83.38 81 ARG A N 1
ATOM 635 C CA . ARG A 1 81 ? 24.779 -0.901 -45.816 1.00 83.38 81 ARG A CA 1
ATOM 636 C C . ARG A 1 81 ? 25.481 -0.263 -44.616 1.00 83.38 81 ARG A C 1
ATOM 638 O O . ARG A 1 81 ? 25.001 -0.401 -43.494 1.00 83.38 81 ARG A O 1
ATOM 645 N N . ALA A 1 82 ? 26.598 0.431 -44.830 1.00 82.31 82 ALA A N 1
ATOM 646 C CA . ALA A 1 82 ? 27.305 1.127 -43.757 1.00 82.31 82 ALA A CA 1
ATOM 647 C C . ALA A 1 82 ? 26.502 2.320 -43.206 1.00 82.31 82 ALA A C 1
ATOM 649 O O . ALA A 1 82 ? 26.501 2.542 -41.996 1.00 82.31 82 ALA A O 1
ATOM 650 N N . LEU A 1 83 ? 25.797 3.060 -44.070 1.00 85.38 83 LEU A N 1
ATOM 651 C CA . LEU A 1 83 ? 24.90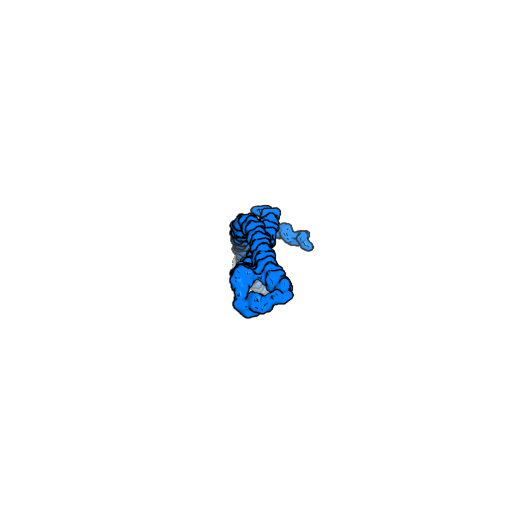7 4.154 -43.671 1.00 85.38 83 LEU A CA 1
ATOM 652 C C . LEU A 1 83 ? 23.671 3.640 -42.927 1.00 85.38 83 LEU A C 1
ATOM 654 O O . LEU A 1 83 ? 23.377 4.133 -41.844 1.00 85.38 83 LEU A O 1
ATOM 658 N N . ALA A 1 84 ? 23.005 2.606 -43.444 1.00 85.69 84 ALA A N 1
ATOM 659 C CA . ALA A 1 84 ? 21.855 1.989 -42.787 1.00 85.69 84 ALA A CA 1
ATOM 660 C C . ALA A 1 84 ? 22.214 1.447 -41.394 1.00 85.69 84 ALA A C 1
ATOM 662 O O . ALA A 1 84 ? 21.461 1.635 -40.444 1.00 85.69 84 ALA A O 1
ATOM 663 N N . ALA A 1 85 ? 23.393 0.832 -41.244 1.00 84.44 85 ALA A N 1
ATOM 664 C CA . ALA A 1 85 ? 23.854 0.349 -39.946 1.00 84.44 85 ALA A CA 1
ATOM 665 C C . ALA A 1 85 ? 24.178 1.485 -38.957 1.00 84.44 85 ALA A C 1
ATOM 667 O O . ALA A 1 85 ? 24.001 1.300 -37.758 1.00 84.44 85 ALA A O 1
ATOM 668 N N . ARG A 1 86 ? 24.631 2.656 -39.431 1.00 86.06 86 ARG A N 1
ATOM 669 C CA . ARG A 1 86 ? 24.811 3.845 -38.577 1.00 86.06 86 ARG A CA 1
ATOM 670 C C . ARG A 1 86 ? 23.478 4.435 -38.130 1.00 86.06 86 ARG A C 1
ATOM 672 O O . ARG A 1 86 ? 23.321 4.697 -36.947 1.00 86.06 86 ARG A O 1
ATOM 679 N N . LEU A 1 87 ? 22.526 4.576 -39.051 1.00 89.44 87 LEU A N 1
ATOM 680 C CA . LEU A 1 87 ? 21.185 5.073 -38.734 1.00 89.44 87 LEU A CA 1
ATOM 681 C C . LEU A 1 87 ? 20.450 4.153 -37.750 1.00 89.44 87 LEU A C 1
ATOM 683 O O . LEU A 1 87 ? 19.709 4.642 -36.907 1.00 89.44 87 LEU A O 1
ATOM 687 N N . ALA A 1 88 ? 20.679 2.836 -37.819 1.00 87.06 88 ALA A N 1
ATOM 688 C CA . ALA A 1 88 ? 20.151 1.894 -36.831 1.00 87.06 88 ALA A CA 1
ATOM 689 C C . ALA A 1 88 ? 20.697 2.182 -35.419 1.00 87.06 88 ALA A C 1
ATOM 691 O O . ALA A 1 88 ? 19.908 2.331 -34.493 1.00 87.06 88 ALA A O 1
ATOM 692 N N . VAL A 1 89 ? 22.020 2.368 -35.288 1.00 90.69 89 VAL A N 1
ATOM 693 C CA . VAL A 1 89 ? 22.672 2.736 -34.015 1.00 90.69 89 VAL A CA 1
ATOM 694 C C . VAL A 1 89 ? 22.145 4.069 -33.479 1.00 90.69 89 VAL A C 1
ATOM 696 O O . VAL A 1 89 ? 21.839 4.173 -32.298 1.00 90.69 89 VAL A O 1
ATOM 699 N N . GLU A 1 90 ? 22.015 5.088 -34.330 1.00 90.38 90 GLU A N 1
ATOM 700 C CA . GLU A 1 90 ? 21.462 6.389 -33.926 1.00 90.38 90 GLU A CA 1
ATOM 701 C C . GLU A 1 90 ? 19.994 6.264 -33.482 1.00 90.38 90 GLU A C 1
ATOM 703 O O . GLU A 1 90 ? 19.586 6.873 -32.493 1.00 90.38 90 GLU A O 1
ATOM 708 N N . GLY A 1 91 ? 19.209 5.429 -34.170 1.00 91.44 91 GLY A N 1
ATOM 709 C CA . GLY A 1 91 ? 17.828 5.122 -33.806 1.00 91.44 91 GLY A CA 1
ATOM 710 C C . GLY A 1 91 ? 17.714 4.446 -32.440 1.00 91.44 91 GLY A C 1
ATOM 711 O O . GLY A 1 91 ? 16.919 4.881 -31.607 1.00 91.44 91 GLY A O 1
ATOM 712 N N . THR A 1 92 ? 18.538 3.434 -32.161 1.00 89.75 92 THR A N 1
ATOM 713 C CA . THR A 1 92 ? 18.526 2.763 -30.853 1.00 89.75 92 THR A CA 1
ATOM 714 C C . THR A 1 92 ? 19.072 3.640 -29.728 1.00 89.75 92 THR A C 1
ATOM 716 O O . THR A 1 92 ? 18.541 3.588 -28.619 1.00 89.75 92 THR A O 1
ATOM 719 N N . GLU A 1 93 ? 20.058 4.505 -29.986 1.00 91.25 93 GLU A N 1
ATOM 720 C CA . GLU A 1 93 ? 20.513 5.516 -29.017 1.00 91.25 93 GLU A CA 1
ATOM 721 C C . GLU A 1 93 ? 19.404 6.523 -28.675 1.00 91.25 93 GLU A C 1
ATOM 723 O O . GLU A 1 93 ? 19.223 6.858 -27.501 1.00 91.25 93 GLU A O 1
ATOM 728 N N . ALA A 1 94 ? 18.618 6.954 -29.667 1.00 91.62 94 ALA A N 1
ATOM 729 C CA . ALA A 1 94 ? 17.468 7.828 -29.446 1.00 91.62 94 ALA A CA 1
ATOM 730 C C . ALA A 1 94 ? 16.358 7.138 -28.633 1.00 91.62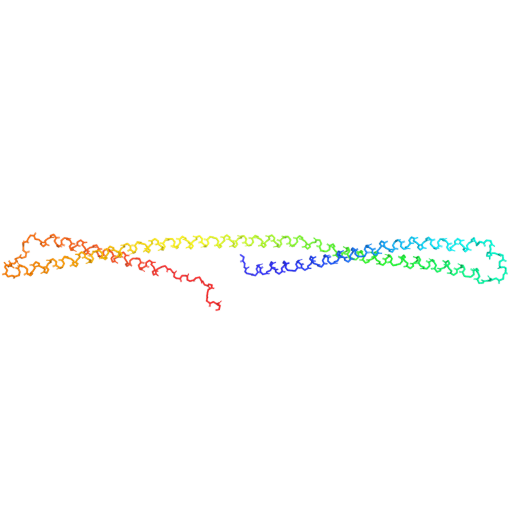 94 ALA A C 1
ATOM 732 O O . ALA A 1 94 ? 15.799 7.743 -27.716 1.00 91.62 94 ALA A O 1
ATOM 733 N N . GLU A 1 95 ? 16.066 5.861 -28.907 1.00 93.62 95 GLU A N 1
ATOM 734 C CA . GLU A 1 95 ? 15.110 5.079 -28.111 1.00 93.62 95 GLU A CA 1
ATOM 735 C C . GLU A 1 95 ? 15.5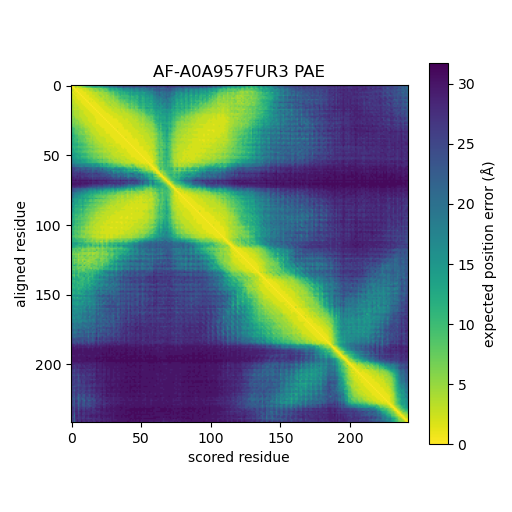62 4.926 -26.651 1.00 93.62 95 GLU A C 1
ATOM 737 O O . GLU A 1 95 ? 14.756 5.107 -25.737 1.00 93.62 95 GLU A O 1
ATOM 742 N N . ILE A 1 96 ? 16.850 4.645 -26.416 1.00 92.50 96 ILE A N 1
ATOM 743 C CA . ILE A 1 96 ? 17.432 4.561 -25.067 1.00 92.50 96 ILE A CA 1
ATOM 744 C C . ILE A 1 96 ? 17.292 5.896 -24.335 1.00 92.50 96 ILE A C 1
ATOM 746 O O . ILE A 1 96 ? 16.882 5.914 -23.175 1.00 92.50 96 ILE A O 1
ATOM 750 N N . ALA A 1 97 ? 17.601 7.013 -24.999 1.00 91.31 97 ALA A N 1
ATOM 751 C CA . ALA A 1 97 ? 17.441 8.341 -24.414 1.00 91.31 97 ALA A CA 1
ATOM 752 C C . ALA A 1 97 ? 15.977 8.617 -24.026 1.00 91.31 97 ALA A C 1
ATOM 754 O O . ALA A 1 97 ? 15.720 9.129 -22.937 1.00 91.31 97 ALA A O 1
ATOM 755 N N . GLY A 1 98 ? 15.021 8.210 -24.869 1.00 95.00 98 GLY A N 1
ATOM 756 C CA . GLY A 1 98 ? 13.592 8.315 -24.574 1.00 95.00 98 GLY A CA 1
ATOM 757 C C . GLY A 1 98 ? 13.168 7.498 -23.350 1.00 95.00 98 GLY A C 1
ATOM 758 O O . GLY A 1 98 ? 12.500 8.028 -22.465 1.00 95.00 98 GLY A O 1
ATOM 759 N N . VAL A 1 99 ? 13.594 6.233 -23.257 1.00 92.62 99 VAL A N 1
ATOM 760 C CA . VAL A 1 99 ? 13.285 5.366 -22.102 1.00 92.62 99 VAL A CA 1
ATOM 761 C C . VAL A 1 99 ? 13.915 5.905 -20.814 1.00 92.62 99 VAL A C 1
ATOM 763 O O . VAL A 1 99 ? 13.251 5.929 -19.783 1.00 92.62 99 VAL A O 1
ATOM 766 N N . ARG A 1 100 ? 15.155 6.411 -20.861 1.00 91.00 100 ARG A N 1
ATOM 767 C CA . ARG A 1 100 ? 15.795 7.058 -19.700 1.00 91.00 100 ARG A CA 1
ATOM 768 C C . ARG A 1 100 ? 15.044 8.306 -19.242 1.00 91.00 100 ARG A C 1
ATOM 770 O O . ARG A 1 100 ? 14.917 8.519 -18.043 1.00 91.00 100 ARG A O 1
ATOM 777 N N . GLY A 1 101 ? 14.517 9.097 -20.177 1.00 92.44 101 GLY A N 1
ATOM 778 C CA . GLY A 1 101 ? 13.655 10.235 -19.850 1.00 92.44 101 GLY A CA 1
ATOM 779 C C . GLY A 1 101 ? 12.372 9.811 -19.132 1.00 92.44 101 GLY A C 1
ATOM 780 O O . GLY A 1 101 ? 11.996 10.426 -18.142 1.00 92.44 101 GLY A O 1
ATOM 781 N N . GLN A 1 102 ? 11.735 8.722 -19.579 1.00 92.06 102 GLN A N 1
ATOM 782 C CA . GLN A 1 102 ? 10.550 8.164 -18.913 1.00 92.06 102 GLN A CA 1
ATOM 783 C C . GLN A 1 102 ? 10.857 7.649 -17.501 1.00 92.06 102 GLN A C 1
ATOM 785 O O . GLN A 1 102 ? 10.054 7.857 -16.598 1.00 92.06 102 GLN A O 1
ATOM 790 N N . ILE A 1 103 ? 12.010 7.000 -17.304 1.00 89.69 103 ILE A N 1
ATOM 791 C CA . ILE A 1 103 ? 12.460 6.549 -15.980 1.00 89.69 103 ILE A CA 1
ATOM 792 C C . ILE A 1 103 ? 12.658 7.750 -15.049 1.00 89.69 103 ILE A C 1
ATOM 794 O O . ILE A 1 103 ? 12.103 7.751 -13.958 1.00 89.69 103 ILE A O 1
ATOM 798 N N . ALA A 1 104 ? 13.357 8.798 -15.497 1.00 86.69 104 ALA A N 1
ATOM 799 C CA . ALA A 1 104 ? 13.598 9.994 -14.686 1.00 86.69 104 ALA A CA 1
ATOM 800 C C . ALA A 1 104 ? 12.297 10.715 -14.276 1.00 86.69 104 ALA A C 1
ATOM 802 O O . ALA A 1 104 ? 12.173 11.194 -13.150 1.00 86.69 104 ALA A O 1
ATOM 803 N N . GLU A 1 105 ? 11.308 10.769 -15.172 1.00 90.62 105 GLU A N 1
ATOM 804 C CA . GLU A 1 105 ? 9.985 11.328 -14.871 1.00 90.62 105 GLU A CA 1
ATOM 805 C C . GLU A 1 105 ? 9.265 10.514 -13.780 1.00 90.62 105 GLU A C 1
ATOM 807 O O . GLU A 1 105 ? 8.715 11.080 -12.835 1.00 90.62 105 GLU A O 1
ATOM 812 N N . LEU A 1 106 ? 9.301 9.180 -13.872 1.00 88.06 106 LEU A N 1
ATOM 813 C CA . LEU A 1 106 ? 8.699 8.295 -12.870 1.00 88.06 106 LEU A CA 1
ATOM 814 C C . LEU A 1 106 ? 9.438 8.351 -11.528 1.00 88.06 106 LEU A C 1
ATOM 816 O O . LEU A 1 106 ? 8.793 8.358 -10.482 1.00 88.06 106 LEU A O 1
ATOM 820 N N . GLU A 1 107 ? 10.769 8.449 -11.540 1.00 85.38 107 GLU A N 1
ATOM 821 C CA . GLU A 1 107 ? 11.575 8.667 -10.335 1.00 85.38 107 GLU A CA 1
ATOM 822 C C . GLU A 1 107 ? 11.175 9.968 -9.632 1.00 85.38 107 GLU A C 1
ATOM 824 O O . GLU A 1 107 ? 11.004 9.975 -8.412 1.00 85.38 107 GLU A O 1
ATOM 829 N N . SER A 1 108 ? 10.949 11.047 -10.391 1.00 84.94 108 SER A N 1
ATOM 830 C CA . SER A 1 108 ? 10.450 12.308 -9.834 1.00 84.94 108 SER A CA 1
ATOM 831 C C . SER A 1 108 ? 9.074 12.140 -9.188 1.00 84.94 108 SER A C 1
ATOM 833 O O . SER A 1 108 ? 8.860 12.641 -8.089 1.00 84.94 108 SER A O 1
ATOM 835 N N . GLN A 1 109 ? 8.154 11.415 -9.834 1.00 83.88 109 GLN A N 1
ATOM 836 C CA . GLN A 1 109 ? 6.820 11.154 -9.281 1.00 83.88 109 GLN A CA 1
ATOM 837 C C . GLN A 1 109 ? 6.883 10.302 -8.004 1.00 83.88 109 GLN A C 1
ATOM 839 O O . GLN A 1 109 ? 6.139 10.551 -7.061 1.00 83.88 109 GLN A O 1
ATOM 844 N N . LEU A 1 110 ? 7.784 9.317 -7.929 1.00 81.38 110 LEU A N 1
ATOM 845 C CA . LEU A 1 110 ? 7.937 8.450 -6.754 1.00 81.38 110 LEU A CA 1
ATOM 846 C C . LEU A 1 110 ? 8.479 9.170 -5.516 1.00 81.38 110 LEU A C 1
ATOM 848 O O . LEU A 1 110 ? 8.133 8.780 -4.399 1.00 81.38 110 LEU A O 1
ATOM 852 N N . ILE A 1 111 ? 9.293 10.215 -5.689 1.00 76.81 111 ILE A N 1
ATOM 853 C CA . ILE A 1 111 ? 9.782 11.035 -4.570 1.00 76.81 111 ILE A CA 1
ATOM 854 C C . ILE A 1 111 ? 8.607 11.670 -3.813 1.00 76.81 111 ILE A C 1
ATOM 856 O O . ILE A 1 111 ? 8.618 11.695 -2.580 1.00 76.81 111 ILE A O 1
ATOM 860 N N . ASP A 1 112 ? 7.554 12.086 -4.518 1.00 71.56 112 ASP A N 1
ATOM 861 C CA . ASP A 1 112 ? 6.363 12.675 -3.897 1.00 71.56 112 ASP A CA 1
ATOM 862 C C . ASP A 1 112 ? 5.578 11.652 -3.049 1.00 71.56 112 ASP A C 1
ATOM 864 O O . ASP A 1 112 ? 5.004 12.006 -2.014 1.00 71.56 112 ASP A O 1
ATOM 868 N N . PHE A 1 113 ? 5.626 10.364 -3.412 1.00 70.69 113 PHE A N 1
ATOM 869 C CA . PHE A 1 113 ? 4.980 9.268 -2.674 1.00 70.69 113 PHE A CA 1
ATOM 870 C C . PHE A 1 113 ? 5.766 8.783 -1.444 1.00 70.69 113 PHE A C 1
ATOM 872 O O . PHE A 1 113 ? 5.197 8.130 -0.571 1.00 70.69 113 PHE A O 1
ATOM 879 N N . ALA A 1 114 ? 7.054 9.101 -1.294 1.00 60.53 114 ALA A N 1
ATOM 880 C CA . ALA A 1 114 ? 7.795 8.725 -0.081 1.00 60.53 114 ALA A CA 1
ATOM 881 C C . ALA A 1 114 ? 7.178 9.352 1.189 1.00 60.53 114 ALA A C 1
ATOM 883 O O . ALA A 1 114 ? 7.191 8.750 2.263 1.00 60.53 114 ALA A O 1
ATOM 884 N N . ASN A 1 115 ? 6.550 10.522 1.048 1.00 64.69 115 ASN A N 1
ATOM 885 C CA . ASN A 1 115 ? 5.838 11.201 2.129 1.00 64.69 115 ASN A CA 1
ATOM 886 C C . ASN A 1 115 ? 4.459 10.583 2.439 1.00 64.69 115 ASN A C 1
ATOM 888 O O . ASN A 1 115 ? 3.912 10.828 3.516 1.00 64.69 115 ASN A O 1
ATOM 892 N N . SER A 1 116 ? 3.870 9.792 1.530 1.00 66.50 116 SER A N 1
ATOM 893 C CA . SER A 1 116 ? 2.557 9.174 1.767 1.00 66.50 116 SER A CA 1
ATOM 894 C C . SER A 1 116 ? 2.637 7.965 2.698 1.00 66.50 116 SER A C 1
ATOM 896 O O . SER A 1 116 ? 1.726 7.765 3.496 1.00 66.50 116 SER A O 1
ATOM 898 N N . ASP A 1 117 ? 3.729 7.196 2.668 1.00 67.31 117 ASP A N 1
ATOM 899 C CA . ASP A 1 117 ? 3.896 6.011 3.529 1.00 67.31 117 ASP A CA 1
ATOM 900 C C . ASP A 1 117 ? 3.916 6.366 5.019 1.00 67.31 117 ASP A C 1
ATOM 902 O O . ASP A 1 117 ? 3.299 5.679 5.837 1.00 67.31 117 ASP A O 1
ATOM 906 N N . GLU A 1 118 ? 4.596 7.456 5.375 1.00 70.94 118 GLU A N 1
ATOM 907 C CA . GLU A 1 118 ? 4.649 7.911 6.764 1.00 70.94 118 GLU A CA 1
ATOM 908 C C . GLU A 1 118 ? 3.278 8.407 7.233 1.00 70.94 118 GLU A C 1
ATOM 910 O O . GLU A 1 118 ? 2.801 8.011 8.297 1.00 70.94 118 GLU A O 1
ATOM 915 N N . ARG A 1 119 ? 2.560 9.138 6.370 1.00 72.12 119 ARG A N 1
ATOM 916 C CA . ARG A 1 119 ? 1.172 9.551 6.629 1.00 72.12 119 ARG A CA 1
ATOM 917 C C . ARG A 1 119 ? 0.235 8.356 6.833 1.00 72.12 119 ARG A C 1
ATOM 919 O O . ARG A 1 119 ? -0.634 8.417 7.701 1.00 72.12 119 ARG A O 1
ATOM 926 N N . VAL A 1 120 ? 0.396 7.261 6.078 1.00 72.44 120 VAL A N 1
ATOM 927 C CA . VAL A 1 120 ? -0.383 6.023 6.292 1.00 72.44 120 VAL A CA 1
ATOM 928 C C . VAL A 1 120 ? -0.112 5.447 7.682 1.00 72.44 120 VAL A C 1
ATOM 930 O O . VAL A 1 120 ? -1.062 5.072 8.369 1.00 72.44 120 VAL A O 1
ATOM 933 N N . ARG A 1 121 ? 1.156 5.372 8.113 1.00 74.75 121 ARG A N 1
ATOM 934 C CA . ARG A 1 121 ? 1.510 4.845 9.445 1.00 74.75 121 ARG A CA 1
ATOM 935 C C . ARG A 1 121 ? 0.942 5.698 10.569 1.00 74.75 121 ARG A C 1
ATOM 937 O O . ARG A 1 121 ? 0.376 5.148 11.515 1.00 74.75 121 ARG A O 1
ATOM 944 N N . GLU A 1 122 ? 1.049 7.017 10.458 1.00 78.62 122 GLU A N 1
ATOM 945 C CA . GLU A 1 122 ? 0.495 7.942 11.446 1.00 78.62 122 GLU A CA 1
ATOM 946 C C . GLU A 1 122 ? -1.024 7.779 11.555 1.00 78.62 122 GLU A C 1
ATOM 948 O O . GLU A 1 122 ? -1.543 7.550 12.647 1.00 78.62 122 GLU A O 1
ATOM 953 N N . LEU A 1 123 ? -1.739 7.778 10.427 1.00 78.50 123 LEU A N 1
ATOM 954 C CA . LEU A 1 123 ? -3.193 7.600 10.417 1.00 78.50 123 LEU A CA 1
ATOM 955 C C . LEU A 1 123 ? -3.616 6.230 10.958 1.00 78.50 123 LEU A C 1
ATOM 957 O O . LEU A 1 123 ? -4.556 6.155 11.747 1.00 78.50 123 LEU A O 1
ATOM 961 N N . ALA A 1 124 ? -2.912 5.156 10.591 1.00 74.25 124 ALA A N 1
ATOM 962 C CA . ALA A 1 124 ? -3.198 3.810 11.081 1.00 74.25 124 ALA A CA 1
ATOM 963 C C . ALA A 1 124 ? -2.955 3.678 12.593 1.00 74.25 124 ALA A C 1
ATOM 965 O O . ALA A 1 124 ? -3.755 3.062 13.299 1.00 74.25 124 ALA A O 1
ATOM 966 N N . SER A 1 125 ? -1.878 4.277 13.109 1.00 77.94 125 SER A N 1
ATOM 967 C CA . SER A 1 125 ? -1.588 4.271 14.548 1.00 77.94 125 SER A CA 1
ATOM 968 C C . SER A 1 125 ? -2.609 5.095 15.342 1.00 77.94 125 SER A C 1
ATOM 970 O O . SER A 1 125 ? -3.086 4.628 16.378 1.00 77.94 125 SER A O 1
ATOM 972 N N . ALA A 1 126 ? -3.039 6.249 14.820 1.00 79.31 126 ALA A N 1
ATOM 973 C CA . ALA A 1 126 ? -4.127 7.037 15.397 1.00 79.31 126 ALA A CA 1
ATOM 974 C C . ALA A 1 126 ? -5.451 6.251 15.428 1.00 79.31 126 ALA A C 1
ATOM 976 O O . ALA A 1 126 ? -6.174 6.279 16.426 1.00 79.31 126 ALA A O 1
ATOM 977 N N . GLN A 1 127 ? -5.752 5.494 14.369 1.00 76.19 127 GLN A N 1
ATOM 978 C CA . GLN A 1 127 ? -6.938 4.638 14.301 1.00 76.19 127 GLN A CA 1
ATOM 979 C C . GLN A 1 127 ? -6.896 3.468 15.293 1.00 76.19 127 GLN A C 1
ATOM 981 O O . GLN A 1 127 ? -7.910 3.141 15.908 1.00 76.19 127 GLN A O 1
ATOM 986 N N . LEU A 1 128 ? -5.730 2.846 15.480 1.00 76.12 128 LEU A N 1
ATOM 987 C CA . LEU A 1 128 ? -5.536 1.796 16.483 1.00 76.12 128 LEU A CA 1
ATOM 988 C C . LEU A 1 128 ? -5.732 2.329 17.904 1.00 76.12 128 LEU A C 1
ATOM 990 O O . LEU A 1 128 ? -6.437 1.700 18.693 1.00 76.12 128 LEU A O 1
ATOM 994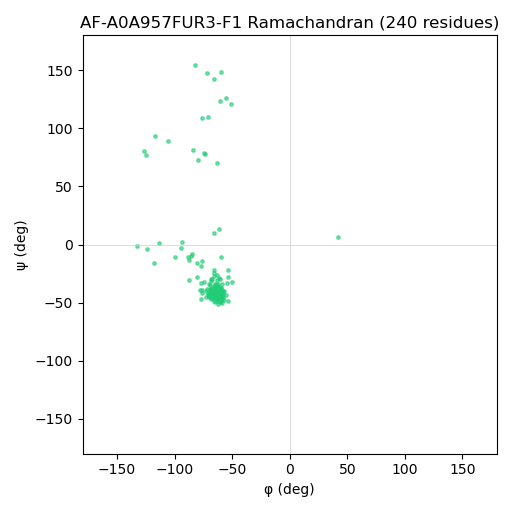 N N . ALA A 1 129 ? -5.168 3.498 18.211 1.00 79.19 129 ALA A N 1
ATOM 995 C CA . ALA A 1 129 ? -5.355 4.150 19.505 1.00 79.19 129 ALA A CA 1
ATOM 996 C C . ALA A 1 129 ? -6.839 4.463 19.775 1.00 79.19 129 ALA A C 1
ATOM 998 O O . ALA A 1 129 ? -7.326 4.258 20.885 1.00 79.19 129 ALA A O 1
ATOM 999 N N . LEU A 1 130 ? -7.577 4.887 18.744 1.00 77.94 130 LEU A N 1
ATOM 1000 C CA . LEU A 1 130 ? -9.025 5.105 18.805 1.00 77.94 130 LEU A CA 1
ATOM 1001 C C . LEU A 1 130 ? -9.803 3.831 19.146 1.00 77.94 130 LEU A C 1
ATOM 1003 O O . LEU A 1 130 ? -10.654 3.849 20.033 1.00 77.94 130 LEU A O 1
ATOM 1007 N N . ILE A 1 131 ? -9.507 2.725 18.462 1.00 74.56 131 ILE A N 1
ATOM 1008 C CA . ILE A 1 131 ? -10.168 1.435 18.705 1.00 74.56 131 ILE A CA 1
ATOM 1009 C C . ILE A 1 131 ? -9.879 0.942 20.127 1.00 74.56 131 ILE A C 1
ATOM 1011 O O . ILE A 1 131 ? -10.778 0.438 20.796 1.00 74.56 131 ILE A O 1
ATOM 1015 N N . GLN A 1 132 ? -8.646 1.111 20.607 1.00 77.50 132 GLN A N 1
ATOM 1016 C CA . GLN A 1 132 ? -8.267 0.738 21.970 1.00 77.50 132 GLN A CA 1
ATOM 1017 C C . GLN A 1 132 ? -8.996 1.579 23.022 1.00 77.50 132 GLN A C 1
ATOM 1019 O O . GLN A 1 132 ? -9.519 1.019 23.981 1.00 77.50 132 GLN A O 1
ATOM 1024 N N . ALA A 1 133 ? -9.073 2.899 22.829 1.00 76.75 133 ALA A N 1
ATOM 1025 C CA . ALA A 1 133 ? -9.785 3.790 23.741 1.00 76.75 133 ALA A CA 1
ATOM 1026 C C . ALA A 1 133 ? -11.284 3.460 23.807 1.00 76.75 133 ALA A C 1
ATOM 1028 O O . ALA A 1 133 ? -11.828 3.320 24.898 1.00 76.75 133 ALA A O 1
ATOM 1029 N N . ALA A 1 134 ? -11.926 3.246 22.653 1.00 72.69 134 ALA A N 1
ATOM 1030 C CA . ALA A 1 134 ? -13.323 2.823 22.602 1.00 72.69 134 ALA A CA 1
ATOM 1031 C C . ALA A 1 134 ? -13.528 1.451 23.268 1.00 72.69 134 ALA A C 1
ATOM 1033 O O . ALA A 1 134 ? -14.491 1.253 24.000 1.00 72.69 134 ALA A O 1
ATOM 1034 N N . GLY A 1 135 ? -12.607 0.505 23.058 1.00 71.88 135 GLY A N 1
ATOM 1035 C CA . GLY A 1 135 ? -12.656 -0.810 23.699 1.00 71.88 135 GLY A CA 1
ATOM 1036 C C . GLY A 1 135 ? -12.582 -0.749 25.229 1.00 71.88 135 GLY A C 1
ATOM 1037 O O . GLY A 1 135 ? -13.269 -1.522 25.892 1.00 71.88 135 GLY A O 1
ATOM 1038 N N . LEU A 1 136 ? -11.792 0.175 25.785 1.00 77.38 136 LEU A N 1
ATOM 1039 C CA . LEU A 1 136 ? -11.731 0.415 27.230 1.00 77.38 136 LEU A CA 1
ATOM 1040 C C . LEU A 1 136 ? -13.040 1.011 27.757 1.00 77.38 136 LEU A C 1
ATOM 1042 O O . LEU A 1 136 ? -13.575 0.504 28.735 1.00 77.38 136 LEU A O 1
ATOM 1046 N N . GLU A 1 137 ? -13.589 2.016 27.075 1.00 77.00 137 GLU A N 1
ATOM 1047 C CA . GLU A 1 137 ? -14.850 2.660 27.467 1.00 77.00 137 GLU A CA 1
ATOM 1048 C C . GLU A 1 137 ? -16.023 1.664 27.475 1.00 77.00 137 GLU A C 1
ATOM 1050 O O . GLU A 1 137 ? -16.745 1.558 28.466 1.00 77.00 137 GLU A O 1
ATOM 1055 N N . TYR A 1 138 ? -16.156 0.845 26.423 1.00 71.81 138 TYR A N 1
ATOM 1056 C CA . TYR A 1 138 ? -17.153 -0.231 26.391 1.00 71.81 138 TYR A CA 1
ATOM 1057 C C . TYR A 1 138 ? -16.901 -1.307 27.454 1.00 71.81 138 TYR A C 1
ATOM 1059 O O . TYR A 1 138 ? -17.853 -1.891 27.971 1.00 71.81 138 TYR A O 1
ATOM 1067 N N . GLY A 1 139 ? -15.635 -1.588 27.776 1.00 78.38 139 GLY A N 1
ATOM 1068 C CA . GLY A 1 139 ? -15.261 -2.520 28.838 1.00 78.38 139 GLY A CA 1
ATOM 1069 C C . GLY A 1 139 ? -15.694 -2.033 30.221 1.00 78.38 139 GLY A C 1
ATOM 1070 O O . GLY A 1 139 ? -16.283 -2.803 30.982 1.00 78.38 139 GLY A O 1
ATOM 1071 N N . ASP A 1 140 ? -15.466 -0.755 30.516 1.00 79.75 140 ASP A N 1
ATOM 1072 C CA . ASP A 1 140 ? -15.870 -0.119 31.771 1.00 79.75 140 ASP A CA 1
ATOM 1073 C C . ASP A 1 140 ? -17.400 -0.069 31.905 1.00 79.75 140 ASP A C 1
ATOM 1075 O O . ASP A 1 140 ? -17.950 -0.354 32.974 1.00 79.75 140 ASP A O 1
ATOM 1079 N N . GLU A 1 141 ? -18.114 0.221 30.814 1.00 80.62 141 GLU A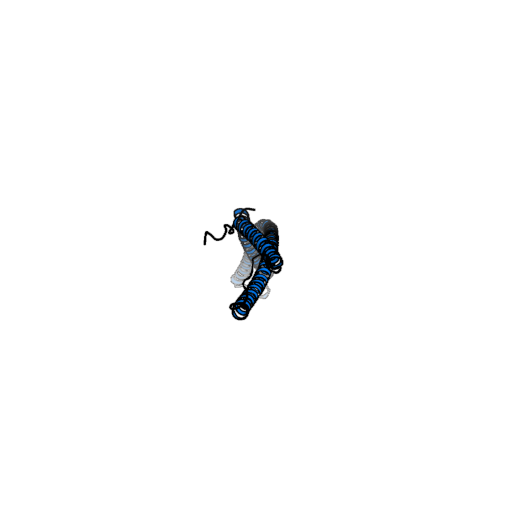 N 1
ATOM 1080 C CA . GLU A 1 141 ? -19.579 0.239 30.801 1.00 80.62 141 GLU A CA 1
ATOM 1081 C C . GLU A 1 141 ? -20.178 -1.162 31.019 1.00 80.62 141 GLU A C 1
ATOM 1083 O O . GLU A 1 141 ? -21.117 -1.324 31.804 1.00 80.62 141 GLU A O 1
ATOM 1088 N N . LEU A 1 142 ? -19.587 -2.198 30.410 1.00 72.19 142 LEU A N 1
ATOM 1089 C CA . LEU A 1 142 ? -19.939 -3.601 30.658 1.00 72.19 142 LEU A CA 1
ATOM 1090 C C . LEU A 1 142 ? -19.699 -4.008 32.113 1.00 72.19 142 LEU A C 1
ATOM 1092 O O . LEU A 1 142 ? -20.548 -4.671 32.711 1.00 72.19 142 LEU A O 1
ATOM 1096 N N . ALA A 1 143 ? -18.567 -3.605 32.695 1.00 80.81 143 ALA A N 1
ATOM 1097 C CA . ALA A 1 143 ? -18.260 -3.878 34.095 1.00 80.81 143 ALA A CA 1
ATOM 1098 C C . ALA A 1 143 ? -19.279 -3.211 35.030 1.00 80.81 143 ALA A C 1
ATOM 1100 O O . ALA A 1 143 ? -19.756 -3.844 35.976 1.00 80.81 143 ALA A O 1
ATOM 1101 N N . ARG A 1 144 ? -19.673 -1.966 34.732 1.00 87.06 144 ARG A N 1
ATOM 1102 C CA . ARG A 1 144 ? -20.706 -1.246 35.485 1.00 87.06 144 ARG A CA 1
ATOM 1103 C C . ARG A 1 144 ? -22.060 -1.952 35.405 1.00 87.06 144 ARG A C 1
ATOM 1105 O O . ARG A 1 144 ? -22.648 -2.237 36.444 1.00 87.06 144 ARG A O 1
ATOM 1112 N N . LEU A 1 145 ? -22.524 -2.288 34.200 1.00 80.31 145 LEU A N 1
ATOM 1113 C CA . LEU A 1 145 ? -23.799 -2.988 34.001 1.00 80.31 145 LEU A CA 1
ATOM 1114 C C . LEU A 1 145 ? -23.803 -4.374 34.655 1.00 80.31 145 LEU A C 1
ATOM 1116 O O . LEU A 1 145 ? -24.809 -4.785 35.225 1.00 80.31 145 LEU A O 1
ATOM 1120 N N . SER A 1 146 ? -22.674 -5.088 34.625 1.00 79.94 146 SER A N 1
ATOM 1121 C CA . SER A 1 146 ? -22.538 -6.372 35.316 1.00 79.94 146 SER A CA 1
ATOM 1122 C C . SER A 1 146 ? -22.636 -6.224 36.837 1.00 79.94 146 SER A C 1
ATOM 1124 O O . SER A 1 146 ? -23.204 -7.096 37.492 1.00 79.94 146 SER A O 1
ATOM 1126 N N . ALA A 1 147 ? -22.091 -5.146 37.408 1.00 84.75 147 ALA A N 1
ATOM 1127 C CA . ALA A 1 147 ? -22.212 -4.865 38.835 1.00 84.75 147 ALA A CA 1
ATOM 1128 C C . ALA A 1 147 ? -23.655 -4.486 39.213 1.00 84.75 147 ALA A C 1
ATOM 1130 O O . ALA A 1 147 ? -24.182 -5.003 40.195 1.00 84.75 147 ALA A O 1
ATOM 1131 N N . GLU A 1 148 ? -24.313 -3.645 38.408 1.00 84.88 148 GLU A N 1
ATOM 1132 C CA . GLU A 1 148 ? -25.729 -3.289 38.583 1.00 84.88 148 GLU A CA 1
ATOM 1133 C C . GLU A 1 148 ? -26.636 -4.527 38.509 1.00 84.88 148 GLU A C 1
ATOM 1135 O O . GLU A 1 148 ? -27.508 -4.706 39.361 1.00 84.88 148 GLU A O 1
ATOM 1140 N N . LEU A 1 149 ? -26.386 -5.427 37.550 1.00 79.38 149 LEU A N 1
ATOM 1141 C CA . LEU A 1 149 ? -27.116 -6.687 37.425 1.00 79.38 149 LEU A CA 1
ATOM 1142 C C . LEU A 1 149 ? -26.925 -7.576 38.659 1.00 79.38 149 LEU A C 1
ATOM 1144 O O . LEU A 1 149 ? -27.903 -8.095 39.186 1.00 79.38 149 LEU A O 1
ATOM 1148 N N . SER A 1 150 ? -25.694 -7.704 39.162 1.00 83.69 150 SER A N 1
ATOM 1149 C CA . SER A 1 150 ? -25.414 -8.502 40.362 1.00 83.69 150 SER A CA 1
ATOM 1150 C C . SER A 1 150 ? -26.144 -7.970 41.602 1.00 83.69 150 SER A C 1
ATOM 1152 O O . SER A 1 150 ? -26.653 -8.759 42.400 1.00 83.69 150 SER A O 1
ATOM 1154 N N . VAL A 1 151 ? -26.245 -6.645 41.755 1.00 85.62 151 VAL A N 1
ATOM 1155 C CA . VAL A 1 151 ? -27.019 -6.023 42.842 1.00 85.62 151 VAL A CA 1
ATOM 1156 C C . VAL A 1 151 ? -28.514 -6.303 42.677 1.00 85.62 151 VAL A C 1
ATOM 1158 O O . VAL A 1 151 ? -29.184 -6.658 43.648 1.00 85.62 151 VAL A O 1
ATOM 1161 N N . ALA A 1 152 ? -29.041 -6.191 41.456 1.00 75.38 152 ALA A N 1
ATOM 1162 C CA . ALA A 1 152 ? -30.442 -6.486 41.173 1.00 75.38 152 ALA A CA 1
ATOM 1163 C C . ALA A 1 152 ? -30.789 -7.965 41.429 1.00 75.38 152 ALA A C 1
ATOM 1165 O O . ALA A 1 152 ? -31.830 -8.259 42.016 1.00 75.38 152 ALA A O 1
ATOM 1166 N N . GLU A 1 153 ? -29.911 -8.897 41.053 1.00 81.12 153 GLU A N 1
ATOM 1167 C CA . GLU A 1 153 ? -30.074 -10.332 41.317 1.00 81.12 153 GLU A CA 1
ATOM 1168 C C . GLU A 1 153 ? -30.103 -10.642 42.820 1.00 81.12 153 GLU A C 1
ATOM 1170 O O . GLU A 1 153 ? -30.961 -11.404 43.275 1.00 81.12 153 GLU A O 1
ATOM 1175 N N . ALA A 1 154 ? -29.222 -10.012 43.606 1.00 81.56 154 ALA A N 1
ATOM 1176 C CA . ALA A 1 154 ? -29.220 -10.154 45.060 1.00 81.56 154 ALA A CA 1
ATOM 1177 C C . ALA A 1 154 ? -30.539 -9.658 45.679 1.00 81.56 154 ALA A C 1
ATOM 1179 O O . ALA A 1 154 ? -31.143 -10.366 46.486 1.00 81.56 154 ALA A O 1
ATOM 1180 N N . ALA A 1 155 ? -31.035 -8.497 45.240 1.00 74.75 155 ALA A N 1
ATOM 1181 C CA . ALA A 1 155 ? -32.308 -7.956 45.710 1.00 74.75 155 ALA A CA 1
ATOM 1182 C C . ALA A 1 155 ? -33.487 -8.888 45.378 1.00 74.75 155 ALA A C 1
ATOM 1184 O O . ALA A 1 155 ? -34.331 -9.155 46.232 1.00 74.75 155 ALA A O 1
ATOM 1185 N N . VAL A 1 156 ? -33.540 -9.438 44.159 1.00 75.00 156 VAL A N 1
ATOM 1186 C CA . VAL A 1 156 ? -34.577 -10.410 43.762 1.00 75.00 156 VAL A CA 1
ATOM 1187 C C . VAL A 1 156 ? -34.525 -11.668 44.632 1.00 75.00 156 VAL A C 1
ATOM 1189 O O . VAL A 1 156 ? -35.578 -12.189 45.008 1.00 75.00 156 VAL A O 1
ATOM 1192 N N . SER A 1 157 ? -33.328 -12.138 44.990 1.00 78.75 157 SER A N 1
ATOM 1193 C CA . SER A 1 157 ? -33.167 -13.273 45.904 1.00 78.75 157 SER A CA 1
ATOM 1194 C C . SER A 1 157 ? -33.744 -12.971 47.291 1.00 78.75 157 SER A C 1
ATOM 1196 O O . SER A 1 157 ? -34.527 -13.769 47.806 1.00 78.75 157 SER A O 1
ATOM 1198 N N . GLU A 1 158 ? -33.434 -11.805 47.868 1.00 74.38 158 GLU A N 1
ATOM 1199 C CA . GLU A 1 158 ? -33.987 -11.380 49.164 1.00 74.38 158 GLU A CA 1
ATOM 1200 C C . GLU A 1 158 ? -35.522 -11.281 49.131 1.00 74.38 158 GLU A C 1
ATOM 1202 O O . GLU A 1 158 ? -36.203 -11.756 50.045 1.00 74.38 158 GLU A O 1
ATOM 1207 N N . TYR A 1 159 ? -36.095 -10.741 48.050 1.00 67.56 159 TYR A N 1
ATOM 1208 C CA . TYR A 1 159 ? -37.549 -10.720 47.858 1.00 67.56 159 TYR A CA 1
ATOM 1209 C C . TYR A 1 159 ? -38.156 -12.121 47.781 1.00 67.56 159 TYR A C 1
ATOM 1211 O O . TYR A 1 159 ? -39.222 -12.368 48.354 1.00 67.56 159 TYR A O 1
ATOM 1219 N N . GLY A 1 160 ? -37.488 -13.043 47.086 1.00 68.00 160 GLY A N 1
ATOM 1220 C CA . GLY A 1 160 ? -37.897 -14.442 47.012 1.00 68.00 160 GLY A CA 1
ATOM 1221 C C . GLY A 1 160 ? -37.948 -15.090 48.395 1.00 68.00 160 GLY A C 1
ATOM 1222 O O . GLY A 1 160 ? -38.952 -15.710 48.753 1.00 68.00 160 GLY A O 1
ATOM 1223 N N . GLU A 1 161 ? -36.913 -14.891 49.212 1.00 75.56 161 GLU A N 1
ATOM 1224 C CA . GLU A 1 161 ? -36.872 -15.391 50.588 1.00 75.56 161 GLU A CA 1
ATOM 1225 C C . GLU A 1 161 ? -38.000 -14.801 51.445 1.00 75.56 161 GLU A C 1
ATOM 1227 O O . GLU A 1 161 ? -38.736 -15.552 52.097 1.00 75.56 161 GLU A O 1
ATOM 1232 N N . ALA A 1 162 ? -38.216 -13.485 51.379 1.00 68.06 162 ALA A N 1
ATOM 1233 C CA . ALA A 1 162 ? -39.293 -12.816 52.105 1.00 68.06 162 ALA A CA 1
ATOM 1234 C C . ALA A 1 162 ? -40.684 -13.369 51.738 1.00 68.06 162 ALA A C 1
ATOM 1236 O O . ALA A 1 162 ? -41.497 -13.651 52.625 1.00 68.06 162 ALA A O 1
ATOM 1237 N N . LEU A 1 163 ? -40.945 -13.602 50.447 1.00 65.69 163 LEU A N 1
ATOM 1238 C CA . LEU A 1 163 ? -42.192 -14.205 49.963 1.00 65.69 163 LEU A CA 1
ATOM 1239 C C . LEU A 1 163 ? -42.377 -15.639 50.469 1.00 65.69 163 LEU A C 1
ATOM 1241 O O . LEU A 1 163 ? -43.468 -16.006 50.915 1.00 65.69 163 LEU A O 1
ATOM 1245 N N . THR A 1 164 ? -41.321 -16.460 50.445 1.00 73.50 164 THR A N 1
ATOM 1246 C CA . THR A 1 164 ? -41.409 -17.831 50.980 1.00 73.50 164 THR A CA 1
ATOM 1247 C C . THR A 1 164 ? -41.723 -17.837 52.472 1.00 73.50 164 THR A C 1
ATOM 1249 O O . THR A 1 164 ? -42.504 -18.673 52.936 1.00 73.50 164 THR A O 1
ATOM 1252 N N . TRP A 1 165 ? -41.165 -16.889 53.228 1.00 72.19 165 TRP A N 1
ATOM 1253 C CA . TRP A 1 165 ? -41.440 -16.760 54.651 1.00 72.19 165 TRP A CA 1
ATOM 1254 C C . TRP A 1 165 ? -42.877 -16.297 54.904 1.00 72.19 165 TRP A C 1
ATOM 1256 O O . TRP A 1 165 ? -43.568 -16.904 55.722 1.00 72.19 165 TRP A O 1
ATOM 1266 N N . GLN A 1 166 ? -43.377 -15.314 54.145 1.00 65.81 166 GLN A N 1
ATOM 1267 C CA . GLN A 1 166 ? -44.789 -14.914 54.189 1.00 65.81 166 GLN A CA 1
ATOM 1268 C C . GLN A 1 166 ? -45.734 -16.091 53.917 1.00 65.81 166 GLN A C 1
ATOM 1270 O O . GLN A 1 166 ? -46.708 -16.274 54.647 1.00 65.81 166 GLN A O 1
ATOM 1275 N N . GLY A 1 167 ? -45.431 -16.938 52.928 1.00 68.38 167 GLY A N 1
ATOM 1276 C CA . GLY A 1 167 ? -46.212 -18.149 52.660 1.00 68.38 167 GLY A CA 1
ATOM 1277 C C . GLY A 1 167 ? -46.250 -19.115 53.853 1.00 68.38 167 GLY A C 1
ATOM 1278 O O . GLY A 1 167 ? -47.305 -19.670 54.179 1.00 68.38 167 GLY A O 1
ATOM 1279 N N . ARG A 1 168 ? -45.124 -19.279 54.565 1.00 73.06 168 ARG A N 1
ATOM 1280 C CA . ARG A 1 168 ? -45.069 -20.074 55.807 1.00 73.06 168 ARG A CA 1
ATOM 1281 C C . ARG A 1 168 ? -45.881 -19.436 56.933 1.00 73.06 168 ARG A C 1
ATOM 1283 O O . ARG A 1 168 ? -46.593 -20.156 57.629 1.00 73.06 168 ARG A O 1
ATOM 1290 N N . ALA A 1 169 ? -45.804 -18.116 57.098 1.00 65.31 169 ALA A N 1
ATOM 1291 C CA . ALA A 1 169 ? -46.552 -17.383 58.118 1.00 65.31 169 ALA A CA 1
ATOM 1292 C C . ALA A 1 169 ? -48.071 -17.477 57.894 1.00 65.31 169 ALA A C 1
ATOM 1294 O O . ALA A 1 169 ? -48.813 -17.787 58.824 1.00 65.31 169 ALA A O 1
ATOM 1295 N N . LEU A 1 170 ? -48.536 -17.320 56.650 1.00 67.81 170 LEU A N 1
ATOM 1296 C CA . LEU A 1 170 ? -49.946 -17.516 56.293 1.00 67.81 170 LEU A CA 1
ATOM 1297 C C . LEU A 1 170 ? -50.414 -18.951 56.566 1.00 67.81 170 LEU A C 1
ATOM 1299 O O . LEU A 1 170 ? -51.504 -19.152 57.096 1.00 67.81 170 LEU A O 1
ATOM 1303 N N . SER A 1 171 ? -49.574 -19.946 56.270 1.00 71.50 171 SER A N 1
ATOM 1304 C CA . SER A 1 171 ? -49.883 -21.353 56.562 1.00 71.50 171 SER A CA 1
ATOM 1305 C C . SER A 1 171 ? -50.010 -21.619 58.070 1.00 71.50 171 SER A C 1
ATOM 1307 O O . SER A 1 171 ? -50.881 -22.374 58.498 1.00 71.50 171 SER A O 1
ATOM 1309 N N . GLN A 1 172 ? -49.161 -20.988 58.888 1.00 69.31 172 GLN A N 1
ATOM 1310 C CA . GLN A 1 172 ? -49.232 -21.058 60.354 1.00 69.31 172 GLN A CA 1
ATOM 1311 C C . GLN A 1 172 ? -50.515 -20.409 60.889 1.00 69.31 172 GLN A C 1
ATOM 1313 O O . GLN A 1 172 ? -51.196 -21.011 61.716 1.00 69.31 172 GLN A O 1
ATOM 1318 N N . LEU A 1 173 ? -50.876 -19.224 60.385 1.00 70.44 173 LEU A N 1
ATOM 1319 C CA . LEU A 1 173 ? -52.117 -18.539 60.758 1.00 70.44 173 LEU A CA 1
ATOM 1320 C C . LEU A 1 173 ? -53.355 -19.363 60.398 1.00 70.44 173 LEU A C 1
ATOM 1322 O O . LEU A 1 173 ? -54.252 -19.496 61.224 1.00 70.44 173 LEU A O 1
ATOM 1326 N N . HIS A 1 174 ? -53.381 -19.969 59.208 1.00 70.12 174 HIS A N 1
ATOM 1327 C CA . HIS A 1 174 ? -54.480 -20.847 58.810 1.00 70.12 174 HIS A CA 1
ATOM 1328 C C . HIS A 1 174 ? -54.626 -22.043 59.760 1.00 70.12 174 HIS A C 1
ATOM 1330 O O . HIS A 1 174 ? -55.727 -22.356 60.200 1.00 70.12 174 HIS A O 1
ATOM 1336 N N . ARG A 1 175 ? -53.508 -22.660 60.160 1.00 70.94 175 ARG A N 1
ATOM 1337 C CA . ARG A 1 175 ? -53.509 -23.772 61.119 1.00 70.94 175 ARG A CA 1
ATOM 1338 C C . ARG A 1 175 ? -53.999 -23.356 62.508 1.00 70.94 175 ARG A C 1
ATOM 1340 O O . ARG A 1 175 ? -54.674 -24.134 63.177 1.00 70.94 175 ARG A O 1
ATOM 1347 N N . LEU A 1 176 ? -53.654 -22.147 62.955 1.00 68.00 176 LEU A N 1
ATOM 1348 C CA . LEU A 1 176 ? -54.171 -21.593 64.207 1.00 68.00 176 LEU A CA 1
ATOM 1349 C C . LEU A 1 176 ? -55.684 -21.354 64.127 1.00 68.00 176 LEU A C 1
ATOM 1351 O O . LEU A 1 176 ? -56.389 -21.715 65.065 1.00 68.00 176 LEU A O 1
ATOM 1355 N N . ASP A 1 177 ? -56.186 -20.819 63.013 1.00 68.75 177 ASP A N 1
ATOM 1356 C CA . ASP A 1 177 ? -57.624 -20.628 62.785 1.00 68.75 177 ASP A CA 1
ATOM 1357 C C . ASP A 1 177 ? -58.386 -21.966 62.801 1.00 68.75 177 ASP A C 1
ATOM 1359 O O . ASP A 1 177 ? -59.373 -22.108 63.522 1.00 68.75 177 ASP A O 1
ATOM 1363 N N . GLU A 1 178 ? -57.870 -23.001 62.126 1.00 72.38 178 GLU A N 1
ATOM 1364 C CA . GLU A 1 178 ? -58.430 -24.361 62.187 1.00 72.38 178 GLU A CA 1
ATOM 1365 C C . GLU A 1 178 ? -58.477 -24.907 63.625 1.00 72.38 178 GLU A C 1
ATOM 1367 O O . GLU A 1 178 ? -59.476 -25.500 64.041 1.00 72.38 178 GLU A O 1
ATOM 1372 N N . MET A 1 179 ? -57.417 -24.694 64.415 1.00 67.06 179 MET A N 1
ATOM 1373 C CA . MET A 1 179 ? -57.380 -25.110 65.821 1.00 67.06 179 MET A CA 1
ATOM 1374 C C . MET A 1 179 ? -58.404 -24.357 66.677 1.00 67.06 179 MET A C 1
ATOM 1376 O O . MET A 1 179 ? -59.057 -24.973 67.522 1.00 67.06 179 MET A O 1
ATOM 1380 N N . VAL A 1 180 ? -58.565 -23.048 66.466 1.00 66.12 180 VAL A N 1
ATOM 1381 C CA . VAL A 1 180 ? -59.559 -22.225 67.170 1.00 66.12 180 VAL A CA 1
ATOM 1382 C C . VAL A 1 180 ? -60.976 -22.672 66.813 1.00 66.12 180 VAL A C 1
ATOM 1384 O O . VAL A 1 180 ? -61.795 -22.859 67.713 1.00 66.12 180 VAL A O 1
ATOM 1387 N N . GLN A 1 181 ? -61.263 -22.928 65.535 1.00 64.69 181 GLN A N 1
ATOM 1388 C CA . GLN A 1 181 ? -62.561 -23.446 65.089 1.00 64.69 181 GLN A CA 1
ATOM 1389 C C . GLN A 1 181 ? -62.852 -24.843 65.661 1.00 64.69 181 GLN A C 1
ATOM 1391 O O . GLN A 1 181 ? -63.966 -25.108 66.127 1.00 64.69 181 GLN A O 1
ATOM 1396 N N . ALA A 1 182 ? -61.854 -25.732 65.696 1.00 63.78 182 ALA A N 1
ATOM 1397 C CA . ALA A 1 182 ? -61.987 -27.055 66.302 1.00 63.78 182 ALA A CA 1
ATOM 1398 C C . ALA A 1 182 ? -62.275 -26.965 67.810 1.00 63.78 182 ALA A C 1
ATOM 1400 O O . ALA A 1 182 ? -63.181 -27.635 68.309 1.00 63.78 182 ALA A O 1
ATOM 1401 N N . LEU A 1 183 ? -61.562 -26.096 68.532 1.00 56.00 183 LEU A N 1
ATOM 1402 C CA . LEU A 1 183 ? -61.809 -25.840 69.952 1.00 56.00 183 LEU A CA 1
ATOM 1403 C C . LEU A 1 183 ? -63.199 -25.245 70.184 1.00 56.00 183 LEU A C 1
ATOM 1405 O O . LEU A 1 183 ? -63.914 -25.736 71.049 1.00 56.00 183 LEU A O 1
ATOM 1409 N N . ALA A 1 184 ? -63.627 -24.264 69.389 1.00 56.66 184 ALA A N 1
ATOM 1410 C CA . ALA A 1 184 ? -64.972 -23.694 69.472 1.00 56.66 184 ALA A CA 1
ATOM 1411 C C . ALA A 1 184 ? -66.067 -24.752 69.244 1.00 56.66 184 ALA A C 1
ATOM 1413 O O . ALA A 1 184 ? -67.108 -24.718 69.895 1.00 56.66 184 ALA A O 1
ATOM 1414 N N . THR A 1 185 ? -65.815 -25.740 68.383 1.00 64.38 185 THR A N 1
ATOM 1415 C CA . THR A 1 185 ? -66.745 -26.852 68.129 1.00 64.38 185 THR A CA 1
ATOM 1416 C C . THR A 1 185 ? -66.808 -27.837 69.304 1.00 64.38 185 THR A C 1
ATOM 1418 O O . THR A 1 185 ? -67.886 -28.320 69.647 1.00 64.38 185 THR A O 1
ATOM 1421 N N . ILE A 1 186 ? -65.673 -28.124 69.952 1.00 59.97 186 ILE A N 1
ATOM 1422 C CA . ILE A 1 186 ? -65.580 -29.047 71.101 1.00 59.97 186 ILE A CA 1
ATOM 1423 C C . ILE A 1 186 ? -66.109 -28.398 72.391 1.00 59.97 186 ILE A C 1
ATOM 1425 O O . ILE A 1 186 ? -66.766 -29.049 73.201 1.00 59.97 186 ILE A O 1
ATOM 1429 N N . CYS A 1 187 ? -65.817 -27.114 72.583 1.00 48.25 187 CYS A N 1
ATOM 1430 C CA . CYS A 1 187 ? -66.063 -26.361 73.810 1.00 48.25 187 CYS A CA 1
ATOM 1431 C C . CYS A 1 187 ? -67.325 -25.484 73.767 1.00 48.25 187 CYS A C 1
ATOM 1433 O O . CYS A 1 187 ? -67.746 -24.971 74.804 1.00 48.25 187 CYS A O 1
ATOM 1435 N N . GLY A 1 188 ? -67.933 -25.312 72.589 1.00 46.94 188 GLY A N 1
ATOM 1436 C CA . GLY A 1 188 ? -69.080 -24.434 72.341 1.00 46.94 188 GLY A CA 1
ATOM 1437 C C . GLY A 1 188 ? -70.313 -24.634 73.236 1.00 46.94 188 GLY A C 1
ATOM 1438 O O . GLY A 1 188 ? -71.006 -23.649 73.478 1.00 46.94 188 GLY A O 1
ATOM 1439 N N . PRO A 1 189 ? -70.608 -25.829 73.787 1.00 47.84 189 PRO A N 1
ATOM 1440 C CA . PR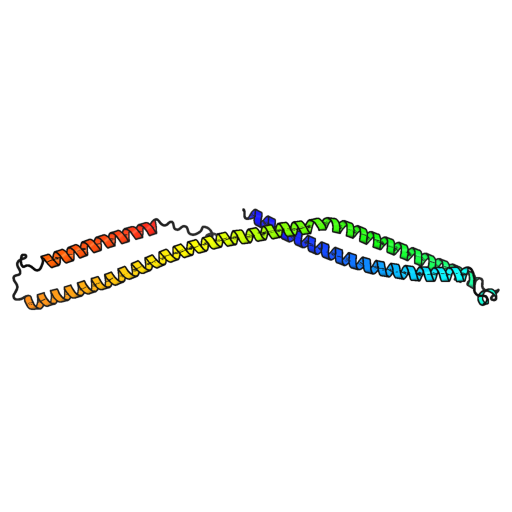O A 1 189 ? -71.727 -25.972 74.719 1.00 47.84 189 PRO A CA 1
ATOM 1441 C C . PRO A 1 189 ? -71.398 -25.650 76.189 1.00 47.84 189 PRO A C 1
ATOM 1443 O O . PRO A 1 189 ? -72.322 -25.621 76.998 1.00 47.84 189 PRO A O 1
ATOM 1446 N N . THR A 1 190 ? -70.128 -25.465 76.578 1.00 43.78 190 THR A N 1
ATOM 1447 C CA . THR A 1 190 ? -69.722 -25.505 78.004 1.00 43.78 190 THR A CA 1
ATOM 1448 C C . THR A 1 190 ? -68.821 -24.374 78.497 1.00 43.78 190 THR A C 1
ATOM 1450 O O . THR A 1 190 ? -68.517 -24.346 79.688 1.00 43.78 190 THR A O 1
ATOM 1453 N N . LEU A 1 191 ? -68.411 -23.426 77.656 1.00 42.50 191 LEU A N 1
ATOM 1454 C CA . LEU A 1 191 ? -67.459 -22.384 78.053 1.00 42.50 191 LEU A CA 1
ATOM 1455 C C . LEU A 1 191 ? -68.066 -20.974 77.978 1.00 42.50 191 LEU A C 1
ATOM 1457 O O . LEU A 1 191 ? -68.019 -20.308 76.949 1.00 42.50 191 LEU A O 1
ATOM 1461 N N . ASP A 1 192 ? -68.603 -20.521 79.116 1.00 44.41 192 ASP A N 1
ATOM 1462 C CA . ASP A 1 192 ? -68.841 -19.105 79.431 1.00 44.41 192 ASP A CA 1
ATOM 1463 C C . ASP A 1 192 ? -67.477 -18.455 79.735 1.00 44.41 192 ASP A C 1
ATOM 1465 O O . ASP A 1 192 ? -67.052 -18.344 80.886 1.00 44.41 192 ASP A O 1
ATOM 1469 N N . LEU A 1 193 ? -66.710 -18.158 78.682 1.00 44.50 193 LEU A N 1
ATOM 1470 C CA . LEU A 1 193 ? -65.380 -17.561 78.801 1.00 44.50 193 LEU A CA 1
ATOM 1471 C C . LEU A 1 193 ? -65.513 -16.073 79.133 1.00 44.50 193 LEU A C 1
ATOM 1473 O O . LEU A 1 193 ? -65.880 -15.260 78.282 1.00 44.50 193 LEU A O 1
ATOM 1477 N N . ARG A 1 194 ? -65.173 -15.708 80.374 1.00 43.81 194 ARG A N 1
ATOM 1478 C CA . ARG A 1 194 ? -64.916 -14.313 80.740 1.00 43.81 194 ARG A CA 1
ATOM 1479 C C . ARG A 1 194 ? -63.576 -13.859 80.138 1.00 43.81 194 ARG A C 1
ATOM 1481 O O . ARG A 1 194 ? -62.651 -14.666 80.063 1.00 43.81 194 ARG A O 1
ATOM 1488 N N . PRO A 1 195 ? -63.431 -12.574 79.765 1.00 45.06 195 PRO A N 1
ATOM 1489 C CA . PRO A 1 195 ? -62.244 -12.049 79.073 1.00 45.06 195 PRO A CA 1
ATOM 1490 C C . PRO A 1 195 ? -60.907 -12.189 79.826 1.00 45.06 195 PRO A C 1
ATOM 1492 O O . PRO A 1 195 ? -59.856 -11.954 79.237 1.00 45.06 195 PRO A O 1
ATOM 1495 N N . ASP A 1 196 ? -60.930 -12.559 81.110 1.00 43.84 196 ASP A N 1
ATOM 1496 C CA . ASP A 1 196 ? -59.767 -12.529 82.003 1.00 43.84 196 ASP A CA 1
ATOM 1497 C C . ASP A 1 196 ? -59.001 -13.867 82.114 1.00 43.84 196 ASP A C 1
ATOM 1499 O O . ASP A 1 196 ? -57.949 -13.924 82.758 1.00 43.84 196 ASP A O 1
ATOM 1503 N N . ASP A 1 197 ? -59.458 -14.946 81.468 1.00 45.25 197 ASP A N 1
ATOM 1504 C CA . ASP A 1 197 ? -58.844 -16.274 81.611 1.00 45.25 197 ASP A CA 1
ATOM 1505 C C . ASP A 1 197 ? -57.632 -16.483 80.675 1.00 45.25 197 ASP A C 1
ATOM 1507 O O . ASP A 1 197 ? -57.706 -17.063 79.595 1.00 45.25 197 ASP A O 1
ATOM 1511 N N . PHE A 1 198 ? -56.487 -15.965 81.129 1.00 43.66 198 PHE A N 1
ATOM 1512 C CA . PHE A 1 198 ? -55.085 -16.418 80.994 1.00 43.66 198 PHE A CA 1
ATOM 1513 C C . PHE A 1 198 ? -54.503 -16.985 79.671 1.00 43.66 198 PHE A C 1
ATOM 1515 O O . PHE A 1 198 ? -53.346 -17.394 79.672 1.00 43.66 198 PHE A O 1
ATOM 1522 N N . ARG A 1 199 ? -55.194 -16.980 78.524 1.00 46.97 199 ARG A N 1
ATOM 1523 C CA . ARG A 1 199 ? -54.597 -17.354 77.214 1.00 46.97 199 ARG A CA 1
ATOM 1524 C C . ARG A 1 199 ? -54.711 -16.298 76.118 1.00 46.97 199 ARG A C 1
ATOM 1526 O O . ARG A 1 199 ? -54.132 -16.473 75.052 1.00 46.97 199 ARG A O 1
ATOM 1533 N N . LEU A 1 200 ? -55.390 -15.184 76.388 1.00 45.69 200 LEU A N 1
ATOM 1534 C CA . LEU A 1 200 ? -55.487 -14.064 75.448 1.00 45.69 200 LEU A CA 1
ATOM 1535 C C . LEU A 1 200 ? -54.247 -13.162 75.459 1.00 45.69 200 LEU A C 1
ATOM 1537 O O . LEU A 1 200 ? -53.919 -12.626 74.416 1.00 45.69 200 LEU A O 1
ATOM 1541 N N . ARG A 1 201 ? -53.507 -13.050 76.575 1.00 47.09 201 ARG A N 1
ATOM 1542 C CA . ARG A 1 201 ? -52.297 -12.201 76.640 1.00 47.09 201 ARG A CA 1
ATOM 1543 C C . ARG A 1 201 ? -51.138 -12.705 75.784 1.00 47.09 201 ARG A C 1
ATOM 1545 O O . ARG A 1 201 ? -50.541 -11.906 75.078 1.00 47.09 201 ARG A O 1
ATOM 1552 N N . GLU A 1 202 ? -50.840 -14.005 75.808 1.00 46.88 202 GLU A N 1
ATOM 1553 C CA . GLU A 1 202 ? -49.815 -14.570 74.914 1.00 46.88 202 GLU A CA 1
ATOM 1554 C C . GLU A 1 202 ? -50.251 -14.458 73.448 1.00 46.88 202 GLU A C 1
ATOM 1556 O O . GLU A 1 202 ? -49.430 -14.155 72.587 1.00 46.88 202 GLU A O 1
ATOM 1561 N N . LEU A 1 203 ? -51.545 -14.632 73.152 1.00 48.44 203 LEU A N 1
ATOM 1562 C CA . LEU A 1 203 ? -52.068 -14.451 71.798 1.00 48.44 203 LEU A CA 1
ATOM 1563 C C . LEU A 1 203 ? -51.996 -12.982 71.347 1.00 48.44 203 LEU A C 1
ATOM 1565 O O . LEU A 1 203 ? -51.613 -12.735 70.209 1.00 48.44 203 LEU A O 1
ATOM 1569 N N . ASP A 1 204 ? -52.299 -12.030 72.232 1.00 51.00 204 ASP A N 1
ATOM 1570 C CA . ASP A 1 204 ? -52.197 -10.585 71.989 1.00 51.00 204 ASP A CA 1
ATOM 1571 C C . ASP A 1 204 ? -50.748 -10.145 71.793 1.00 51.00 204 ASP A C 1
ATOM 1573 O O . ASP A 1 204 ? -50.474 -9.372 70.884 1.00 51.00 204 ASP A O 1
ATOM 1577 N N . GLU A 1 205 ? -49.798 -10.652 72.582 1.00 54.38 205 GLU A N 1
ATOM 1578 C CA . GLU A 1 205 ? -48.373 -10.350 72.398 1.00 54.38 205 GLU A CA 1
ATOM 1579 C C . GLU A 1 205 ? -47.843 -10.943 71.090 1.00 54.38 205 GLU A C 1
ATOM 1581 O O . GLU A 1 205 ? -47.093 -10.285 70.368 1.00 54.38 205 GLU A O 1
ATOM 1586 N N . THR A 1 206 ? -48.280 -12.154 70.731 1.00 53.75 206 THR A N 1
ATOM 1587 C CA . THR A 1 206 ? -47.889 -12.779 69.462 1.00 53.75 206 THR A CA 1
ATOM 1588 C C . THR A 1 206 ? -48.520 -12.046 68.276 1.00 53.75 206 THR A C 1
ATOM 1590 O O . THR A 1 206 ? -47.838 -11.778 67.289 1.00 53.75 206 THR A O 1
ATOM 1593 N N . LEU A 1 207 ? -49.796 -11.656 68.365 1.00 53.34 207 LEU A N 1
ATOM 1594 C CA . LEU A 1 207 ? -50.485 -10.866 67.341 1.00 53.34 207 LEU A CA 1
ATOM 1595 C C . LEU A 1 207 ? -49.894 -9.460 67.219 1.00 53.34 207 LEU A C 1
ATOM 1597 O O . LEU A 1 207 ? -49.671 -9.011 66.099 1.00 53.34 207 LEU A O 1
ATOM 1601 N N . ALA A 1 208 ? -49.573 -8.800 68.332 1.00 57.47 208 ALA A N 1
ATOM 1602 C CA . ALA A 1 208 ? -48.923 -7.494 68.347 1.00 57.47 208 ALA A CA 1
ATOM 1603 C C . ALA A 1 208 ? -47.522 -7.563 67.729 1.00 57.47 208 ALA A C 1
ATOM 1605 O O . ALA A 1 208 ? -47.210 -6.758 66.858 1.00 57.47 208 ALA A O 1
ATOM 1606 N N . ALA A 1 209 ? -46.714 -8.570 68.078 1.00 58.16 209 ALA A N 1
ATOM 1607 C CA . ALA A 1 209 ? -45.404 -8.782 67.464 1.00 58.16 209 ALA A CA 1
ATOM 1608 C C . ALA A 1 209 ? -45.513 -9.088 65.960 1.00 58.16 209 ALA A C 1
ATOM 1610 O O . ALA A 1 209 ? -44.710 -8.603 65.162 1.00 58.16 209 ALA A O 1
ATOM 1611 N N . THR A 1 210 ? -46.530 -9.854 65.553 1.00 54.34 210 THR A N 1
ATOM 1612 C CA . THR A 1 210 ? -46.786 -10.153 64.135 1.00 54.34 210 THR A CA 1
ATOM 1613 C C . THR A 1 210 ? -47.242 -8.900 63.380 1.00 54.34 210 THR A C 1
ATOM 1615 O O . THR A 1 210 ? -46.811 -8.675 62.249 1.00 54.34 210 THR A O 1
ATOM 1618 N N . TYR A 1 211 ? -48.066 -8.056 64.005 1.00 54.28 211 TYR A N 1
ATOM 1619 C CA . TYR A 1 211 ? -48.557 -6.805 63.432 1.00 54.28 211 TYR A CA 1
ATOM 1620 C C . TYR A 1 211 ? -47.450 -5.752 63.312 1.00 54.28 211 TYR A C 1
ATOM 1622 O O . TYR A 1 211 ? -47.301 -5.147 62.251 1.00 54.28 211 TYR A O 1
ATOM 1630 N N . ASP A 1 212 ? -46.625 -5.581 64.348 1.00 61.47 212 ASP A N 1
ATOM 1631 C CA . ASP A 1 212 ? -45.457 -4.696 64.319 1.00 61.47 212 ASP A CA 1
ATOM 1632 C C . ASP A 1 212 ? -44.451 -5.145 63.257 1.00 61.47 212 ASP A C 1
ATOM 1634 O O . ASP A 1 212 ? -43.930 -4.318 62.503 1.00 61.47 212 ASP A O 1
ATOM 1638 N N . TRP A 1 213 ? -44.228 -6.455 63.126 1.00 63.47 213 TRP A N 1
ATOM 1639 C CA . TRP A 1 213 ? -43.363 -6.991 62.081 1.00 63.47 213 TRP A CA 1
ATOM 1640 C C . TRP A 1 213 ? -43.941 -6.744 60.684 1.00 63.47 213 TRP A C 1
ATOM 1642 O O . TRP A 1 213 ? -43.245 -6.193 59.833 1.00 63.47 213 TRP A O 1
ATOM 1652 N N . MET A 1 214 ? -45.226 -7.047 60.456 1.00 52.03 214 MET A N 1
ATOM 1653 C CA . MET A 1 214 ? -45.907 -6.748 59.188 1.00 52.03 214 MET A CA 1
ATOM 1654 C C . MET A 1 214 ? -45.846 -5.257 58.841 1.00 52.03 214 MET A C 1
ATOM 1656 O O . MET A 1 214 ? -45.642 -4.897 57.678 1.00 52.03 214 MET A O 1
ATOM 1660 N N . HIS A 1 215 ? -45.998 -4.385 59.838 1.00 57.69 215 HIS A N 1
ATOM 1661 C CA . HIS A 1 215 ? -45.898 -2.946 59.654 1.00 57.69 215 HIS A CA 1
ATOM 1662 C C . HIS A 1 215 ? -44.478 -2.529 59.247 1.00 57.69 215 HIS A C 1
ATOM 1664 O O . HIS A 1 215 ? -44.319 -1.775 58.284 1.00 57.69 215 HIS A O 1
ATOM 1670 N N . GLN A 1 216 ? -43.444 -3.076 59.894 1.00 56.81 216 GLN A N 1
ATOM 1671 C CA . GLN A 1 216 ? -42.053 -2.842 59.501 1.00 56.81 216 GLN A CA 1
ATOM 1672 C C . GLN A 1 216 ? -41.761 -3.363 58.091 1.00 56.81 216 GLN A C 1
ATOM 1674 O O . GLN A 1 216 ? -41.190 -2.628 57.290 1.00 56.81 216 GLN A O 1
ATOM 1679 N N . THR A 1 217 ? -42.210 -4.570 57.735 1.00 51.72 217 THR A N 1
ATOM 1680 C CA . THR A 1 217 ? -42.018 -5.119 56.383 1.00 51.72 217 THR A CA 1
ATOM 1681 C C . THR A 1 217 ? -42.706 -4.259 55.322 1.00 51.72 217 THR A C 1
ATOM 1683 O O . THR A 1 217 ? -42.126 -4.002 54.267 1.00 51.72 217 THR A O 1
ATOM 1686 N N . HIS A 1 218 ? -43.913 -3.751 55.599 1.00 55.00 218 HIS A N 1
ATOM 1687 C CA . HIS A 1 218 ? -44.607 -2.837 54.690 1.00 55.00 218 HIS A CA 1
ATOM 1688 C C . HIS A 1 218 ? -43.842 -1.520 54.491 1.00 55.00 218 HIS A C 1
ATOM 1690 O O . HIS A 1 218 ? -43.765 -1.012 53.371 1.00 55.00 218 HIS A O 1
ATOM 1696 N N . LEU A 1 219 ? -43.244 -0.975 55.553 1.00 60.09 219 LEU A N 1
ATOM 1697 C CA . LEU A 1 219 ? -42.418 0.230 55.467 1.00 60.09 219 LEU A CA 1
ATOM 1698 C C . LEU A 1 219 ? -41.138 -0.005 54.656 1.00 60.09 219 LEU A C 1
ATOM 1700 O O . LEU A 1 219 ? -40.768 0.860 53.861 1.00 60.09 219 LEU A O 1
ATOM 1704 N N . THR A 1 220 ? -40.501 -1.170 54.799 1.00 60.09 220 THR A N 1
ATOM 1705 C CA . THR A 1 220 ? -39.329 -1.554 53.998 1.00 60.09 220 THR A CA 1
ATOM 1706 C C . THR A 1 220 ? -39.695 -1.691 52.522 1.00 60.09 220 THR A C 1
ATOM 1708 O O . THR A 1 220 ? -39.033 -1.097 51.678 1.00 60.09 220 THR A O 1
ATOM 1711 N N . LEU A 1 221 ? -40.814 -2.351 52.205 1.00 50.56 221 LEU A N 1
ATOM 1712 C CA . LEU A 1 221 ? -41.325 -2.458 50.832 1.00 50.56 221 LEU A CA 1
ATOM 1713 C C . LEU A 1 221 ? -41.609 -1.084 50.214 1.00 50.56 221 LEU A C 1
ATOM 1715 O O . LEU A 1 221 ? -41.154 -0.791 49.115 1.00 50.56 221 LEU A O 1
ATOM 1719 N N . ARG A 1 222 ? -42.279 -0.193 50.954 1.00 59.44 222 ARG A N 1
ATOM 1720 C CA . ARG A 1 222 ? -42.538 1.196 50.532 1.00 59.44 222 ARG A CA 1
ATOM 1721 C C . ARG A 1 222 ? -41.271 2.024 50.340 1.00 59.44 222 ARG A C 1
ATOM 1723 O O . ARG A 1 222 ? -41.312 3.046 49.651 1.00 59.44 222 ARG A O 1
ATOM 1730 N N . ARG A 1 223 ? -40.186 1.675 51.031 1.00 63.84 223 ARG A N 1
ATOM 1731 C CA . ARG A 1 223 ? -38.884 2.319 50.866 1.00 63.84 223 ARG A CA 1
ATOM 1732 C C . ARG A 1 223 ? -38.215 1.816 49.594 1.00 63.84 223 ARG A C 1
ATOM 1734 O O . ARG A 1 223 ? -37.817 2.643 48.787 1.00 63.84 223 ARG A O 1
ATOM 1741 N N . CYS A 1 224 ? -38.198 0.507 49.368 1.00 50.62 224 CYS A N 1
ATOM 1742 C CA . CYS A 1 224 ? -37.654 -0.063 48.144 1.00 50.62 224 CYS A CA 1
ATOM 1743 C C . CYS A 1 224 ? -38.444 0.360 46.895 1.00 50.62 224 CYS A C 1
ATOM 1745 O O . CYS A 1 224 ? -37.838 0.696 45.889 1.00 50.62 224 CYS A O 1
ATOM 1747 N N . GLU A 1 225 ? -39.779 0.440 46.956 1.00 54.34 225 GLU A N 1
ATOM 1748 C CA . GLU A 1 225 ? -40.603 0.999 45.868 1.00 54.34 225 GLU A CA 1
ATOM 1749 C C . GLU A 1 225 ? -40.212 2.442 45.530 1.00 54.34 225 GLU A C 1
ATOM 1751 O O . GLU A 1 225 ? -40.162 2.810 44.358 1.00 54.34 225 GLU A O 1
ATOM 1756 N N . ARG A 1 226 ? -39.916 3.259 46.549 1.00 61.94 226 ARG A N 1
ATOM 1757 C CA . ARG A 1 226 ? -39.436 4.631 46.355 1.00 61.94 226 ARG A CA 1
ATOM 1758 C C . ARG A 1 226 ? -38.026 4.663 45.782 1.00 61.94 226 ARG A C 1
ATOM 1760 O O . ARG A 1 226 ? -37.793 5.415 44.852 1.00 61.94 226 ARG A O 1
ATOM 1767 N N . GLU A 1 227 ? -37.127 3.813 46.263 1.00 61.53 227 GLU A N 1
ATOM 1768 C CA . GLU A 1 227 ? -35.764 3.702 45.732 1.00 61.53 227 GLU A CA 1
ATOM 1769 C C . GLU A 1 227 ? -35.771 3.231 44.263 1.00 61.53 227 GLU A C 1
ATOM 1771 O O . GLU A 1 227 ? -35.036 3.782 43.447 1.00 61.53 227 GLU A O 1
ATOM 1776 N N . MET A 1 228 ? -36.672 2.319 43.874 1.00 52.19 228 MET A N 1
ATOM 1777 C CA . MET A 1 228 ? -36.877 1.935 42.467 1.00 52.19 228 MET A CA 1
ATOM 1778 C C . MET A 1 228 ? -37.518 3.050 41.625 1.00 52.19 228 MET A C 1
ATOM 1780 O O . MET A 1 228 ? -37.187 3.181 40.451 1.00 52.19 228 MET A O 1
ATOM 1784 N N . ALA A 1 229 ? -38.426 3.850 42.194 1.00 54.53 229 ALA A N 1
ATOM 1785 C CA . ALA A 1 229 ? -39.063 4.975 41.499 1.00 54.53 229 ALA A CA 1
ATOM 1786 C C . ALA A 1 229 ? -38.128 6.189 41.335 1.00 54.53 229 ALA A C 1
ATOM 1788 O O . ALA A 1 229 ? -38.222 6.902 40.338 1.00 54.53 229 ALA A O 1
ATOM 1789 N N . ASP A 1 230 ? -37.220 6.398 42.290 1.00 48.03 230 ASP A N 1
ATOM 1790 C CA . ASP A 1 230 ? -36.194 7.445 42.273 1.00 48.03 230 ASP A CA 1
ATOM 1791 C C . ASP A 1 230 ? -34.939 7.024 41.494 1.00 48.03 230 ASP A C 1
ATOM 1793 O O . ASP A 1 230 ? -34.069 7.857 41.234 1.00 48.03 230 ASP A O 1
ATOM 1797 N N . THR A 1 231 ? -34.841 5.756 41.076 1.00 46.72 231 THR A N 1
ATOM 1798 C CA . THR A 1 231 ? -33.836 5.336 40.098 1.00 46.72 231 THR A CA 1
ATOM 1799 C C . THR A 1 231 ? -34.257 5.915 38.747 1.00 46.72 231 THR A C 1
ATOM 1801 O O . THR A 1 231 ? -35.273 5.484 38.193 1.00 46.72 231 THR A O 1
ATOM 1804 N N . PRO A 1 232 ? -33.549 6.915 38.190 1.00 43.31 232 PRO A N 1
ATOM 1805 C CA . PRO A 1 232 ? -33.958 7.488 36.924 1.00 43.31 232 PRO A CA 1
ATOM 1806 C C . PRO A 1 232 ? -33.926 6.382 35.869 1.00 43.31 232 PRO A C 1
ATOM 1808 O O . PRO A 1 232 ? -32.885 5.766 35.641 1.00 43.31 232 PRO A O 1
ATOM 1811 N N . GLN A 1 233 ? -35.062 6.154 35.203 1.00 46.03 233 GLN A N 1
ATOM 1812 C CA . GLN A 1 233 ? -35.121 5.452 33.922 1.00 46.03 233 GLN A CA 1
ATOM 1813 C C . GLN A 1 233 ? -34.347 6.279 32.885 1.00 46.03 233 GLN A C 1
ATOM 1815 O O . GLN A 1 233 ? -34.919 6.888 31.985 1.00 46.03 233 GLN A O 1
ATOM 1820 N N . GLN A 1 234 ? -33.025 6.339 33.007 1.00 41.81 234 GLN A N 1
ATOM 1821 C CA . GLN A 1 234 ? -32.164 6.692 31.897 1.00 41.81 234 GLN A CA 1
ATOM 1822 C C . GLN A 1 234 ? -32.127 5.470 30.989 1.00 41.81 234 GLN A C 1
ATOM 1824 O O . GLN A 1 234 ? -31.186 4.685 30.989 1.00 41.81 234 GLN A O 1
ATOM 1829 N N . LEU A 1 235 ? -33.195 5.312 30.204 1.00 40.62 235 LEU A N 1
ATOM 1830 C CA . LEU A 1 235 ? -33.059 4.667 28.911 1.00 40.62 235 LEU A CA 1
ATOM 1831 C C . LEU A 1 235 ? -31.903 5.390 28.205 1.00 40.62 235 LEU A C 1
ATOM 1833 O O . LEU A 1 235 ? -31.973 6.617 28.059 1.00 40.62 235 LEU A O 1
ATOM 1837 N N . PRO A 1 236 ? -30.826 4.689 27.813 1.00 42.00 236 PRO A N 1
ATOM 1838 C CA . PRO A 1 236 ? -29.763 5.319 27.056 1.00 42.00 236 PRO A CA 1
ATOM 1839 C C . PRO A 1 236 ? -30.395 5.950 25.814 1.00 42.00 236 PRO A C 1
ATOM 1841 O O . PRO A 1 236 ? -31.098 5.283 25.053 1.00 42.00 236 PRO A O 1
ATOM 1844 N N . ALA A 1 237 ? -30.154 7.248 25.618 1.00 44.69 237 ALA A N 1
ATOM 1845 C CA . ALA A 1 237 ? -30.723 8.081 24.554 1.00 44.69 237 ALA A CA 1
ATOM 1846 C C . ALA A 1 237 ? -30.353 7.632 23.116 1.00 44.69 237 ALA A C 1
ATOM 1848 O O . ALA A 1 237 ? -30.566 8.368 22.160 1.00 44.69 237 ALA A O 1
ATOM 1849 N N . GLY A 1 238 ? -29.803 6.427 22.942 1.00 43.78 238 GLY A N 1
ATOM 1850 C CA . GLY A 1 238 ? -29.367 5.853 21.671 1.00 43.78 238 GLY A CA 1
ATOM 1851 C C . GLY A 1 238 ? -30.388 4.966 20.949 1.00 43.78 238 GLY A C 1
ATOM 1852 O O . GLY A 1 238 ? -30.042 4.418 19.908 1.00 43.78 238 GLY A O 1
ATOM 1853 N N . PHE A 1 239 ? -31.614 4.799 21.462 1.00 44.12 239 PHE A N 1
ATOM 1854 C CA . PHE A 1 239 ? -32.622 3.905 20.855 1.00 44.12 239 PHE A CA 1
ATOM 1855 C C . PHE A 1 239 ? -33.871 4.596 20.280 1.00 44.12 239 PHE A C 1
ATOM 1857 O O . PHE A 1 239 ? -34.743 3.903 19.764 1.00 44.12 239 PHE A O 1
ATOM 1864 N N . ALA A 1 240 ? -33.971 5.929 20.326 1.00 38.50 240 ALA A N 1
ATOM 1865 C CA . ALA A 1 240 ? -35.158 6.645 19.838 1.00 38.50 240 ALA A CA 1
ATOM 1866 C C . ALA A 1 240 ? -35.129 7.017 18.340 1.00 38.50 240 ALA A C 1
ATOM 1868 O O . ALA A 1 240 ? -36.174 7.365 17.808 1.00 38.50 240 ALA A O 1
ATOM 1869 N N . ASP A 1 241 ? -33.989 6.883 17.653 1.00 44.72 241 ASP A N 1
ATOM 1870 C CA . ASP A 1 241 ? -33.877 7.126 16.207 1.00 44.72 241 ASP A CA 1
ATOM 1871 C C . ASP A 1 241 ? -33.262 5.907 15.494 1.00 44.72 241 ASP A C 1
ATOM 1873 O O . ASP A 1 241 ? -32.063 5.859 15.197 1.00 44.72 241 ASP A O 1
ATOM 1877 N N . ARG A 1 242 ? -34.090 4.892 15.232 1.00 41.50 242 ARG A N 1
ATOM 1878 C CA . ARG A 1 242 ? -33.892 3.902 14.163 1.00 41.50 242 ARG A CA 1
ATOM 1879 C C . ARG A 1 242 ? -35.216 3.605 13.481 1.00 41.50 242 ARG A C 1
ATOM 1881 O O . ARG A 1 242 ? -36.211 3.421 14.212 1.00 41.50 242 ARG A O 1
#

Foldseek 3Di:
DDPVVVVVLVVLLVVLVVLVVVLVVLVVVLVVLVVVLVVLVVVLVVLVVQLVVLVCCLVPPDPVLVVCPPDPVSNVVSVVSNVVSVVVNVVSVVVSVVSVVVNVVSVVVSVVSVVSVVSNVVSVVVVVVVVVVVVVVVVVVVVVVVVVVVVVVVVVVVVVVVVVVVVVVVVVVVVVVVVVVVCCVVCVVPDPDDPPPDPVVVVVVVVVVVVVVVVVVVVVVVVVVVVVVPPDPCPPPPPPPD

pLDDT: mean 71.6, std 15.61, range [38.5, 95.12]

Nearest PDB structures (foldseek):
  5nnv-assembly1_A  TM=4.970E-01  e=1.097E-01  Bacillus subtilis subsp. subtilis str. 168
  3ja6-assembly1_I  TM=4.396E-01  e=3.726E-01  Escherichia coli
  3zx6-assembly1_A  TM=4.595E-01  e=5.283E-01  Archaeoglobus fulgidus DSM 4304
  3ja6-assembly1_H  TM=4.391E-01  e=1.063E+00  Escherichia coli

Radius of gyration: 53.0 Å; Cα contacts (8 Å, |Δi|>4): 67; chains: 1; bounding box: 112×43×146 Å

Mean predicted aligned error: 18.34 Å